Protein AF-A0A1Q4F484-F1 (afdb_monomer_lite)

Secondary structure (DSSP, 8-state):
----------GGGSPPPPTT--HHHHHHHHHTTSS-HHHHHHHTT--HHHHHHHHHHHHTTTT-HHHHHHHHTT--TTSHHHHHHHHHHHHHHHT-HHHHHHHHHHHHHTT-SHHHHHHHHHHHHH-SS-HHHHHHHHHHHHHHTTHHHHHHHHHTS----GGGS-HHHHHHHHHHHHHHHH-SS-----------------SS-------

Sequence (211 aa):
METVDDNLLSAEDFKPLPENLTKERLTEMLRNGETTIQHVGEALKLQPEEIRFTELYFEEFAGDGLSTVADVYGLNLSIKRQRERAKAIANRLLGNPDILLLINAQLSAKSLNDEHVDSVLAGLINQKQDLKVAVTGVKLYNEITNRQKRIEDEAKKNVYDFSRLTDEQLIALIELLEIARIDNGDHPFVATEIIKNEINLSEDGEAEIIN

Radius of gyration: 32.3 Å; chains: 1; bounding box: 82×74×53 Å

Foldseek 3Di:
DDDDPPPPDDLVNADQDDLDDDLVVLLVCLLVVVHDLVNSCVSVVHDPLLSQLLVCCCPPPNNPQLVSLCVSVVFDCVDPVSSVVSVVVSVVSCPDPSSVSSNVSVCSSVLVDPVSVVVVLVVQLPDPPDPVSNVVSVVVVCVVVVVVVVVVVVVVPDPDPCVPDDPVRVVVVVVVVVVVVVDPPDDDDPPPPPDDPDPPPDVDDDDDDDD

Structure (mmCIF, N/CA/C/O backbone):
data_AF-A0A1Q4F484-F1
#
_entry.id   AF-A0A1Q4F484-F1
#
loop_
_atom_site.group_PDB
_atom_site.id
_atom_site.type_symbol
_atom_site.label_atom_id
_atom_site.label_alt_id
_atom_site.label_comp_id
_atom_site.label_asym_id
_atom_site.label_entity_id
_atom_site.label_seq_id
_atom_site.pdbx_PDB_ins_code
_atom_site.Cartn_x
_atom_site.Cartn_y
_atom_site.Cartn_z
_atom_site.occupancy
_atom_site.B_iso_or_equiv
_atom_site.auth_seq_id
_atom_site.auth_comp_id
_atom_site.auth_asym_id
_atom_site.auth_atom_id
_atom_site.pdbx_PDB_model_num
ATOM 1 N N . MET A 1 1 ? -26.422 -15.827 -21.465 1.00 36.75 1 MET A N 1
ATOM 2 C CA . MET A 1 1 ? -26.561 -15.353 -20.076 1.00 36.75 1 MET A CA 1
ATOM 3 C C . MET A 1 1 ? -26.076 -16.510 -19.224 1.00 36.75 1 MET A C 1
ATOM 5 O O . MET A 1 1 ? -26.873 -17.325 -18.791 1.00 36.75 1 MET A O 1
ATOM 9 N N . GLU A 1 2 ? -24.756 -16.688 -19.194 1.00 34.31 2 GLU A N 1
ATOM 10 C CA . GLU A 1 2 ? -24.111 -17.742 -18.410 1.00 34.31 2 GLU A CA 1
ATOM 11 C C . GLU A 1 2 ? -23.995 -17.230 -16.981 1.00 34.31 2 GLU A C 1
ATOM 13 O O . GLU A 1 2 ? -23.444 -16.157 -16.737 1.00 34.31 2 GLU 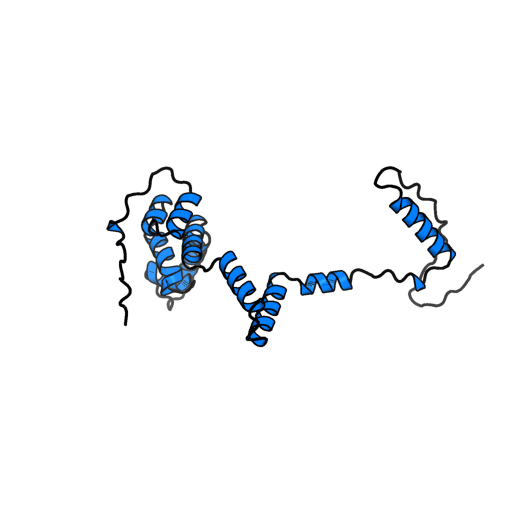A O 1
ATOM 18 N N . THR A 1 3 ? -24.615 -17.957 -16.062 1.00 37.91 3 THR A N 1
ATOM 19 C CA . THR A 1 3 ? -24.458 -17.778 -14.626 1.00 37.91 3 THR A CA 1
ATOM 20 C C . THR A 1 3 ? -23.040 -18.200 -14.271 1.00 37.91 3 THR A C 1
ATOM 22 O O . THR A 1 3 ? -22.691 -19.368 -14.422 1.00 37.91 3 THR A O 1
ATOM 25 N N . VAL A 1 4 ? -22.218 -17.238 -13.858 1.00 40.81 4 VAL A N 1
ATOM 26 C CA . VAL A 1 4 ? -20.956 -17.523 -13.177 1.00 40.81 4 VAL A CA 1
ATOM 27 C C . VAL A 1 4 ? -21.334 -18.227 -11.877 1.00 40.81 4 VAL A C 1
ATOM 29 O O . VAL A 1 4 ? -22.103 -17.679 -11.089 1.00 40.81 4 VAL A O 1
ATOM 32 N N . ASP A 1 5 ? -20.878 -19.467 -11.718 1.00 39.88 5 ASP A N 1
ATOM 33 C CA . ASP A 1 5 ? -21.000 -20.223 -10.476 1.00 39.88 5 ASP A CA 1
ATOM 34 C C . ASP A 1 5 ? -20.278 -19.451 -9.363 1.00 39.88 5 ASP A C 1
ATOM 36 O O . ASP A 1 5 ? -19.050 -19.485 -9.260 1.00 39.88 5 ASP A O 1
ATOM 40 N N . ASP A 1 6 ? -21.052 -18.756 -8.529 1.00 44.09 6 ASP A N 1
ATOM 41 C CA . ASP A 1 6 ? -20.622 -18.211 -7.242 1.00 44.09 6 ASP A CA 1
ATOM 42 C C . ASP A 1 6 ? -20.384 -19.375 -6.272 1.00 44.09 6 ASP A C 1
ATOM 44 O O . ASP A 1 6 ? -21.158 -19.645 -5.354 1.00 44.09 6 ASP A O 1
ATOM 48 N N . ASN A 1 7 ? -19.292 -20.101 -6.491 1.00 41.72 7 ASN A N 1
ATOM 49 C CA . ASN A 1 7 ? -18.772 -21.061 -5.531 1.00 41.72 7 ASN A CA 1
ATOM 50 C C . ASN A 1 7 ? -17.887 -20.298 -4.530 1.00 41.72 7 ASN A C 1
ATOM 52 O O . ASN A 1 7 ? -16.662 -20.427 -4.520 1.00 41.72 7 ASN A O 1
ATOM 56 N N . LEU A 1 8 ? -18.515 -19.425 -3.734 1.00 45.19 8 LEU A N 1
ATOM 57 C CA . LEU A 1 8 ? -17.883 -18.790 -2.580 1.00 45.19 8 LEU A CA 1
ATOM 58 C C . LEU A 1 8 ? -17.641 -19.872 -1.521 1.00 45.19 8 LEU A C 1
ATOM 60 O O . LEU A 1 8 ? -18.544 -20.229 -0.767 1.00 45.19 8 LEU A O 1
ATOM 64 N N . LEU A 1 9 ? -16.418 -20.407 -1.494 1.00 48.06 9 LEU A N 1
ATOM 65 C CA . LEU A 1 9 ? -15.921 -21.238 -0.398 1.00 48.06 9 LEU A CA 1
ATOM 66 C C . LEU A 1 9 ? -16.089 -20.470 0.917 1.00 48.06 9 LEU A C 1
ATOM 68 O O . LEU A 1 9 ? -15.622 -19.336 1.056 1.00 48.06 9 LEU A O 1
ATOM 72 N N . SER A 1 10 ? -16.792 -21.079 1.864 1.00 55.75 10 SER A N 1
ATOM 73 C CA . SER A 1 10 ? -17.037 -20.495 3.176 1.00 55.75 10 SER A CA 1
ATOM 74 C C . SER A 1 10 ? -15.770 -20.585 4.031 1.00 55.75 10 SER A C 1
ATOM 76 O O . SER A 1 10 ? -14.912 -21.442 3.815 1.00 55.75 10 SER A O 1
ATOM 78 N N . ALA A 1 11 ? -15.635 -19.720 5.041 1.00 53.31 11 ALA A N 1
ATOM 79 C CA . ALA A 1 11 ? -14.506 -19.785 5.974 1.00 53.31 11 ALA A CA 1
ATOM 80 C C . ALA A 1 11 ? -14.394 -21.158 6.679 1.00 53.31 11 ALA A C 1
ATOM 82 O O . ALA A 1 11 ? -13.311 -21.524 7.120 1.00 53.31 11 ALA A O 1
ATOM 83 N N . GLU A 1 12 ? -15.480 -21.936 6.734 1.00 53.72 12 GLU A N 1
ATOM 84 C CA . GLU A 1 12 ? -15.533 -23.272 7.340 1.00 53.72 12 GLU A CA 1
ATOM 85 C C . GLU A 1 12 ? -14.870 -24.367 6.480 1.00 53.72 12 GLU A C 1
ATOM 87 O O . GLU A 1 12 ? -14.562 -25.445 6.991 1.00 53.72 12 GLU A O 1
ATOM 92 N N . ASP A 1 13 ? -14.599 -24.098 5.197 1.00 63.22 13 ASP A N 1
ATOM 93 C CA . ASP A 1 13 ? -14.038 -25.080 4.257 1.00 63.22 13 ASP A CA 1
ATOM 94 C C . ASP A 1 13 ? -12.502 -25.188 4.325 1.00 63.22 13 ASP A C 1
ATOM 96 O O . ASP A 1 13 ? -11.901 -26.121 3.776 1.00 63.22 13 ASP A O 1
ATOM 100 N N . PHE A 1 14 ? -11.838 -24.257 5.016 1.00 60.53 14 PHE A N 1
ATOM 101 C CA . PHE A 1 14 ? -10.381 -24.213 5.109 1.00 60.53 14 PHE A CA 1
ATOM 102 C C . PHE A 1 14 ? -9.876 -24.943 6.357 1.00 60.53 14 PHE A C 1
ATOM 104 O O . PHE A 1 14 ? -10.314 -24.715 7.482 1.00 60.53 14 PHE A O 1
ATOM 111 N N . LYS A 1 15 ? -8.912 -25.848 6.161 1.00 66.69 15 LYS A N 1
ATOM 112 C CA . LYS A 1 15 ? -8.237 -26.538 7.268 1.00 66.69 15 LYS A CA 1
ATOM 113 C C . LYS A 1 15 ? -7.377 -25.548 8.067 1.00 66.69 15 LYS A C 1
ATOM 115 O O . LYS A 1 15 ? -6.776 -24.663 7.457 1.00 66.69 15 LYS A O 1
ATOM 120 N N . PRO A 1 16 ? -7.235 -25.743 9.394 1.00 64.44 16 PRO A N 1
ATOM 121 C CA . PRO A 1 16 ? -6.376 -24.898 10.215 1.00 64.44 16 PRO A CA 1
ATOM 122 C C . PRO A 1 16 ? -4.941 -24.897 9.679 1.00 64.44 16 PRO A C 1
ATOM 124 O O . PRO A 1 16 ? -4.397 -25.944 9.307 1.00 64.44 16 PRO A O 1
ATOM 127 N N . LEU A 1 17 ? -4.341 -23.706 9.627 1.00 71.88 17 LEU A N 1
ATOM 128 C CA . LEU A 1 17 ? -2.994 -23.509 9.103 1.00 71.88 17 LEU A CA 1
ATOM 129 C C . LEU A 1 17 ? -1.947 -24.190 10.008 1.00 71.88 17 LEU A C 1
ATOM 131 O O . LEU A 1 17 ? -2.088 -24.175 11.232 1.00 71.88 17 LEU A O 1
ATOM 135 N N . PRO A 1 18 ? -0.874 -24.771 9.441 1.00 70.06 18 PRO A N 1
ATOM 136 C CA . PRO A 1 18 ? 0.206 -25.347 10.240 1.00 70.06 18 PRO A CA 1
ATOM 137 C C . PRO A 1 18 ? 0.920 -24.291 11.104 1.00 70.06 18 PRO A C 1
ATOM 139 O O . PRO A 1 18 ? 1.257 -23.213 10.620 1.00 70.06 18 PRO A O 1
ATOM 142 N N . GLU A 1 19 ? 1.241 -24.628 12.358 1.00 59.16 19 GLU A N 1
ATOM 143 C CA . GLU A 1 19 ? 1.785 -23.695 13.371 1.00 59.16 19 GLU A CA 1
ATOM 144 C C . GLU A 1 19 ? 3.164 -23.074 13.046 1.00 59.16 19 GLU A C 1
ATOM 146 O O . GLU A 1 19 ? 3.579 -22.135 13.718 1.00 59.16 19 GLU A O 1
ATOM 151 N N . ASN A 1 20 ? 3.875 -23.556 12.018 1.00 66.38 20 ASN A N 1
ATOM 152 C CA . ASN A 1 20 ? 5.247 -23.137 11.685 1.00 66.38 20 ASN A CA 1
ATOM 153 C C . ASN A 1 20 ? 5.391 -22.494 10.294 1.00 66.38 20 ASN A C 1
ATOM 155 O O . ASN A 1 20 ? 6.466 -22.565 9.692 1.00 66.38 20 ASN A O 1
ATOM 159 N N . LEU A 1 21 ? 4.335 -21.890 9.742 1.00 73.75 21 LEU A N 1
ATOM 160 C CA . LEU A 1 21 ? 4.483 -21.167 8.478 1.00 73.75 21 LEU A CA 1
ATOM 161 C C . LEU A 1 21 ? 5.254 -19.856 8.654 1.00 73.75 21 LEU A C 1
ATOM 163 O O . LEU A 1 21 ? 5.000 -19.069 9.565 1.00 73.75 21 LEU A O 1
ATOM 167 N N . THR A 1 22 ? 6.163 -19.589 7.716 1.00 84.75 22 THR A N 1
ATOM 168 C CA . THR A 1 22 ? 6.757 -18.261 7.561 1.00 84.75 22 THR A CA 1
ATOM 169 C C . THR A 1 22 ? 5.691 -17.257 7.125 1.00 84.75 22 THR A C 1
ATOM 171 O O . THR A 1 22 ? 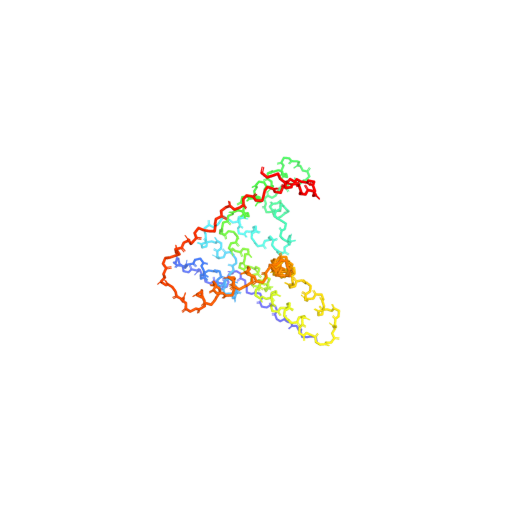4.733 -17.598 6.426 1.00 84.75 22 THR A O 1
ATOM 174 N N . LYS A 1 23 ? 5.878 -15.986 7.500 1.00 82.25 23 LYS A N 1
ATOM 175 C CA . LYS A 1 23 ? 4.990 -14.883 7.096 1.00 82.25 23 LYS A CA 1
ATOM 176 C C . LYS A 1 23 ? 4.835 -14.791 5.573 1.00 82.25 23 LYS A C 1
ATOM 178 O O . LYS A 1 23 ? 3.749 -14.508 5.085 1.00 82.25 23 LYS A O 1
ATOM 183 N N . GLU A 1 24 ? 5.905 -15.086 4.838 1.00 81.62 24 GLU A N 1
ATOM 184 C CA . GLU A 1 24 ? 5.926 -15.132 3.370 1.00 81.62 24 GLU A CA 1
ATOM 185 C C . GLU A 1 24 ? 5.032 -16.238 2.804 1.00 81.62 24 GLU A C 1
ATOM 187 O O . GLU A 1 24 ? 4.334 -16.028 1.817 1.00 81.62 24 GLU A O 1
ATOM 192 N N . ARG A 1 25 ? 5.004 -17.416 3.439 1.00 84.19 25 ARG A N 1
ATOM 193 C CA . ARG A 1 25 ? 4.161 -18.515 2.967 1.00 84.19 25 ARG A CA 1
ATOM 194 C C . ARG A 1 25 ? 2.685 -18.234 3.229 1.00 84.19 25 ARG A C 1
ATOM 196 O O . ARG A 1 25 ? 1.847 -18.550 2.392 1.00 84.19 25 ARG A O 1
ATOM 203 N N . LEU A 1 26 ? 2.369 -17.611 4.364 1.00 83.00 26 LEU A N 1
ATOM 204 C CA . LEU A 1 26 ? 1.004 -17.197 4.695 1.00 83.00 26 LEU A CA 1
ATOM 205 C C . LEU A 1 26 ? 0.451 -16.175 3.696 1.00 83.00 26 LEU A C 1
ATOM 207 O O . LEU A 1 26 ? -0.695 -16.291 3.264 1.00 83.00 26 LEU A O 1
ATOM 211 N N . THR A 1 27 ? 1.262 -15.193 3.299 1.00 80.38 27 THR A N 1
ATOM 212 C CA . THR A 1 27 ? 0.844 -14.209 2.295 1.00 80.38 27 THR A CA 1
ATOM 213 C C . THR A 1 27 ? 0.731 -14.795 0.903 1.00 80.38 27 THR A C 1
ATOM 215 O O . THR A 1 27 ? -0.170 -14.401 0.171 1.00 80.38 27 THR A O 1
ATOM 218 N N . GLU A 1 28 ? 1.598 -15.733 0.531 1.00 84.38 28 GLU A N 1
ATOM 219 C CA . GLU A 1 28 ? 1.496 -16.450 -0.740 1.00 84.38 28 GLU A CA 1
ATOM 220 C C . GLU A 1 28 ? 0.196 -17.259 -0.822 1.00 84.38 28 GLU A C 1
ATOM 222 O O . GLU A 1 28 ? -0.544 -17.136 -1.795 1.00 84.38 28 GLU A O 1
ATOM 227 N N . MET A 1 29 ? -0.144 -17.999 0.238 1.00 83.62 29 MET A N 1
ATOM 228 C CA . MET A 1 29 ? -1.414 -18.727 0.312 1.00 83.62 29 MET A CA 1
ATOM 229 C C . MET A 1 29 ? -2.615 -17.785 0.185 1.00 83.62 29 MET A C 1
ATOM 231 O O . MET A 1 29 ? -3.570 -18.101 -0.521 1.00 83.62 29 MET A O 1
ATOM 235 N N . LEU A 1 30 ? -2.567 -16.613 0.830 1.00 84.50 30 LEU A N 1
ATOM 236 C CA . LEU A 1 30 ? -3.642 -15.623 0.733 1.00 84.50 30 LEU A CA 1
ATOM 237 C C . LEU A 1 30 ? -3.753 -15.033 -0.680 1.00 84.50 30 LEU A C 1
ATOM 239 O O . LEU A 1 30 ? -4.855 -14.867 -1.193 1.00 84.50 30 LEU A O 1
ATOM 243 N N . ARG A 1 31 ? -2.618 -14.757 -1.333 1.00 83.56 31 ARG A N 1
ATOM 244 C CA . ARG A 1 31 ? -2.568 -14.267 -2.721 1.00 83.56 31 ARG A CA 1
ATOM 245 C C . ARG A 1 31 ? -3.141 -15.273 -3.713 1.00 83.56 31 ARG A C 1
ATOM 247 O O . ARG A 1 31 ? -3.835 -14.872 -4.640 1.00 83.56 31 ARG A O 1
ATOM 254 N N . ASN A 1 32 ? -2.868 -16.557 -3.500 1.00 83.44 32 ASN A N 1
ATOM 255 C CA . ASN A 1 32 ? -3.337 -17.643 -4.356 1.00 83.44 32 ASN A CA 1
ATOM 256 C C . ASN A 1 32 ? -4.799 -18.044 -4.082 1.00 83.44 32 ASN A C 1
ATOM 258 O O . ASN A 1 32 ? -5.324 -18.914 -4.773 1.00 83.44 32 ASN A O 1
ATOM 262 N N . GLY A 1 33 ? -5.452 -17.454 -3.071 1.00 80.69 33 GLY A N 1
ATOM 263 C CA . GLY A 1 33 ? -6.801 -17.841 -2.648 1.00 80.69 33 GLY A CA 1
ATOM 264 C C . GLY A 1 33 ? -6.867 -19.206 -1.948 1.00 80.69 33 GLY A C 1
ATOM 265 O O . GLY A 1 33 ? -7.937 -19.796 -1.845 1.00 80.69 33 GLY A O 1
ATOM 266 N N . GLU A 1 34 ? -5.734 -19.723 -1.464 1.00 82.81 34 GLU A N 1
ATOM 267 C CA . GLU A 1 34 ? -5.634 -21.006 -0.751 1.00 82.81 34 GLU A CA 1
ATOM 268 C C . GLU A 1 34 ? -6.069 -20.905 0.722 1.00 82.81 34 GLU A C 1
ATOM 270 O O . GLU A 1 34 ? -6.184 -21.921 1.406 1.00 82.81 34 GLU A O 1
ATOM 275 N N . THR A 1 35 ? -6.265 -19.689 1.236 1.00 84.75 35 THR A N 1
ATOM 276 C CA . THR A 1 35 ? -6.672 -19.414 2.620 1.00 84.75 35 THR A CA 1
ATOM 277 C C . THR A 1 35 ? -7.440 -18.094 2.717 1.00 84.75 35 THR A C 1
ATOM 279 O O . THR A 1 35 ? -7.441 -17.292 1.782 1.00 84.75 35 THR A O 1
ATOM 282 N N . THR A 1 36 ? -8.070 -17.848 3.865 1.00 87.19 36 THR A N 1
ATOM 283 C CA . THR A 1 36 ? -8.804 -16.6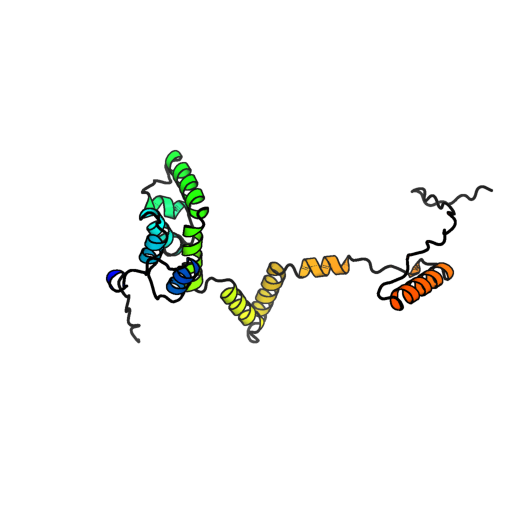11 4.161 1.00 87.19 36 THR A CA 1
ATOM 284 C C . THR A 1 36 ? -7.967 -15.644 5.000 1.00 87.19 36 THR A C 1
ATOM 286 O O . THR A 1 36 ? -7.024 -16.037 5.693 1.00 87.19 36 THR A O 1
ATOM 289 N N . ILE A 1 37 ? -8.338 -14.359 4.972 1.00 86.62 37 ILE A N 1
ATOM 290 C CA . ILE A 1 37 ? -7.721 -13.312 5.807 1.00 86.62 37 ILE A CA 1
ATOM 291 C C . ILE A 1 37 ? -7.829 -13.676 7.283 1.00 86.62 37 ILE A C 1
ATOM 293 O O . ILE A 1 37 ? -6.864 -13.507 8.023 1.00 86.62 37 ILE A O 1
ATOM 297 N N . GLN A 1 38 ? -8.968 -14.239 7.685 1.00 88.00 38 GLN A N 1
ATOM 298 C CA . GLN A 1 38 ? -9.212 -14.675 9.050 1.00 88.00 38 GLN A CA 1
ATOM 299 C C . GLN A 1 38 ? -8.171 -15.692 9.532 1.00 88.00 38 GLN A C 1
ATOM 301 O O . GLN A 1 38 ? -7.505 -15.450 10.537 1.00 88.00 38 GLN A O 1
ATOM 306 N N . HIS A 1 39 ? -7.932 -16.765 8.773 1.00 86.06 39 HIS A N 1
ATOM 307 C CA . HIS A 1 39 ? -6.936 -17.773 9.142 1.00 86.06 39 HIS A CA 1
ATOM 308 C C . HIS A 1 39 ? -5.513 -17.205 9.197 1.00 86.06 39 HIS A C 1
ATOM 310 O O . HIS A 1 39 ? -4.743 -17.527 10.103 1.00 86.06 39 HIS A O 1
ATOM 316 N N . VAL A 1 40 ? -5.145 -16.337 8.249 1.00 87.06 40 VAL A N 1
ATOM 317 C CA . VAL A 1 40 ? -3.813 -15.712 8.252 1.00 87.06 40 VAL A CA 1
ATOM 318 C C . VAL A 1 40 ? -3.661 -14.728 9.411 1.00 87.06 40 VAL A C 1
ATOM 320 O O . VAL A 1 40 ? -2.616 -14.703 10.058 1.00 87.06 40 VAL A O 1
ATOM 323 N N . GLY A 1 41 ? -4.698 -13.949 9.712 1.00 87.81 41 GLY A N 1
ATOM 324 C CA . GLY A 1 41 ? -4.723 -13.031 10.845 1.00 87.81 41 GLY A CA 1
ATOM 325 C C . GLY A 1 41 ? -4.586 -13.752 12.185 1.00 87.81 41 GLY A C 1
ATOM 326 O O . GLY A 1 41 ? -3.804 -13.322 13.034 1.00 87.81 41 GLY A O 1
ATOM 327 N N . GLU A 1 42 ? -5.259 -14.893 12.343 1.00 89.31 42 GLU A N 1
ATOM 328 C CA . GLU A 1 42 ? -5.119 -15.768 13.512 1.00 89.31 42 GLU A CA 1
ATOM 329 C C . GLU A 1 42 ? -3.696 -16.331 13.636 1.00 89.31 42 GLU A C 1
ATOM 331 O O . GLU A 1 42 ? -3.100 -16.273 14.715 1.00 89.31 42 GLU A O 1
ATOM 336 N N . ALA A 1 43 ? -3.098 -16.791 12.530 1.00 87.88 43 ALA A N 1
ATOM 337 C CA . ALA A 1 43 ? -1.711 -17.265 12.507 1.00 87.88 43 ALA A CA 1
ATOM 338 C C . ALA A 1 43 ? -0.700 -16.156 12.871 1.00 87.88 43 ALA A C 1
ATOM 340 O O . ALA A 1 43 ? 0.310 -16.416 13.530 1.00 87.88 43 ALA A O 1
ATOM 341 N N . LEU A 1 44 ? -0.994 -14.906 12.499 1.00 87.69 44 LEU A N 1
ATOM 342 C CA . LEU A 1 44 ? -0.221 -13.716 12.873 1.00 87.69 44 LEU A CA 1
ATOM 343 C C . LEU A 1 44 ? -0.536 -13.199 14.289 1.00 87.69 44 LEU A C 1
ATOM 345 O O . LEU A 1 44 ? 0.087 -12.235 14.733 1.00 87.69 44 LEU A O 1
ATOM 349 N N . LYS A 1 45 ? -1.446 -13.853 15.026 1.00 90.44 45 LYS A N 1
ATOM 350 C CA . LYS A 1 45 ? -1.885 -13.478 16.383 1.00 90.44 45 LYS A CA 1
ATOM 351 C C . LYS A 1 45 ? -2.497 -12.073 16.462 1.00 90.44 45 LYS A C 1
ATOM 353 O O . LYS A 1 45 ? -2.378 -11.401 17.491 1.00 90.44 45 LYS A O 1
ATOM 358 N N . LEU A 1 46 ? -3.147 -11.632 15.386 1.00 91.62 46 LEU A N 1
ATOM 359 C CA . LEU A 1 46 ? -3.898 -10.380 15.361 1.00 91.62 46 LEU A CA 1
ATOM 360 C C . LEU A 1 46 ? -5.188 -10.504 16.172 1.00 91.62 46 LEU A C 1
ATOM 362 O O . LEU A 1 46 ? -5.754 -11.589 16.316 1.00 91.62 46 LEU A O 1
ATOM 366 N N . GLN A 1 47 ? -5.656 -9.384 16.719 1.00 93.88 47 GLN A N 1
ATOM 367 C CA . GLN A 1 47 ? -6.950 -9.360 17.400 1.00 93.88 47 GLN A CA 1
ATOM 368 C C . GLN A 1 47 ? -8.106 -9.430 16.388 1.00 93.88 47 GLN A C 1
ATOM 370 O O . GLN A 1 47 ? -7.951 -8.946 15.263 1.00 93.88 47 GLN A O 1
ATOM 375 N N . PRO A 1 48 ? -9.286 -9.954 16.770 1.00 93.38 48 PRO A N 1
ATOM 376 C CA . PRO A 1 48 ? -10.437 -10.051 15.869 1.00 93.38 48 PRO A CA 1
ATOM 377 C C . PRO A 1 48 ? -10.817 -8.718 15.209 1.00 93.38 48 PRO A C 1
ATOM 379 O O . PRO A 1 48 ? -11.162 -8.678 14.032 1.00 93.38 48 PRO A O 1
ATOM 382 N N . GLU A 1 49 ? -10.703 -7.604 15.935 1.00 93.56 49 GLU A N 1
ATOM 383 C CA . GLU A 1 49 ? -10.967 -6.270 15.392 1.00 93.56 49 GLU A CA 1
ATOM 384 C C . GLU A 1 49 ? -9.914 -5.833 14.364 1.00 93.56 49 GLU A C 1
ATOM 386 O O . GLU A 1 49 ? -10.232 -5.098 13.434 1.00 93.56 49 GLU A O 1
ATOM 391 N N . GLU A 1 50 ? -8.665 -6.278 14.505 1.00 94.00 50 GLU A N 1
ATOM 392 C CA . GLU A 1 50 ? -7.583 -5.979 13.558 1.00 94.00 50 GLU A CA 1
ATOM 393 C C . GLU A 1 50 ? -7.762 -6.776 12.260 1.00 94.00 50 GLU A C 1
ATOM 395 O O . GLU A 1 50 ? -7.586 -6.223 11.176 1.00 94.00 50 GLU A O 1
ATOM 400 N N . ILE A 1 51 ? -8.195 -8.035 12.370 1.00 93.25 51 ILE A N 1
ATOM 401 C CA . ILE A 1 51 ? -8.568 -8.878 11.225 1.00 93.25 51 ILE A CA 1
ATOM 402 C C . ILE A 1 51 ? -9.751 -8.247 10.483 1.00 93.25 51 ILE A C 1
ATOM 404 O O . ILE A 1 51 ? -9.659 -7.970 9.286 1.00 93.25 51 ILE A O 1
ATOM 408 N N . ARG A 1 52 ? -10.823 -7.900 11.204 1.00 93.38 52 ARG A N 1
ATOM 409 C CA . ARG A 1 52 ? -11.997 -7.246 10.613 1.00 93.38 52 ARG A CA 1
ATOM 410 C C . ARG A 1 52 ? -11.653 -5.897 9.978 1.00 93.38 52 ARG A C 1
ATOM 412 O O . ARG A 1 52 ? -12.196 -5.546 8.936 1.00 93.38 52 ARG A O 1
ATOM 419 N N . PHE A 1 53 ? -10.729 -5.143 10.576 1.00 94.75 53 PHE A N 1
ATOM 420 C CA . PHE A 1 53 ? -10.199 -3.930 9.958 1.00 94.75 53 PHE A CA 1
ATOM 421 C C . PHE A 1 53 ? -9.553 -4.236 8.604 1.00 94.75 53 PHE A C 1
ATOM 423 O O . PHE A 1 53 ? -9.887 -3.561 7.637 1.00 94.75 53 PHE A O 1
ATOM 430 N N . THR A 1 54 ? -8.684 -5.249 8.500 1.00 91.94 54 THR A N 1
ATOM 431 C CA . THR A 1 54 ? -8.053 -5.608 7.213 1.00 91.94 54 THR A CA 1
ATOM 432 C C . THR A 1 54 ? -9.057 -6.044 6.148 1.00 91.94 54 THR A C 1
ATOM 434 O O . THR A 1 54 ? -8.935 -5.636 4.996 1.00 91.94 54 THR A O 1
ATOM 437 N N . GLU A 1 55 ? -10.090 -6.797 6.528 1.00 90.38 55 GLU A N 1
ATOM 438 C CA . GLU A 1 55 ? -11.157 -7.216 5.613 1.00 90.38 55 GLU A CA 1
ATOM 439 C C . GLU A 1 55 ? -11.891 -6.007 5.022 1.00 90.38 55 GLU A C 1
ATOM 441 O O . GLU A 1 55 ? -11.973 -5.864 3.805 1.00 90.38 55 GLU A O 1
ATOM 446 N N . LEU A 1 56 ? -12.342 -5.078 5.867 1.00 91.12 56 LEU A N 1
ATOM 447 C CA . LEU A 1 56 ? -13.161 -3.943 5.428 1.00 91.12 56 LEU A CA 1
ATOM 448 C C . LEU A 1 56 ? -12.353 -2.815 4.776 1.00 91.12 56 LEU A C 1
ATOM 450 O O . LEU A 1 56 ? -12.887 -2.080 3.940 1.00 91.12 56 LEU A O 1
ATOM 454 N N . TYR A 1 57 ? -11.075 -2.673 5.143 1.00 90.31 57 TYR A N 1
ATOM 455 C CA . TYR A 1 57 ? -10.234 -1.531 4.775 1.00 90.31 57 TYR A CA 1
ATOM 456 C C . TYR A 1 57 ? -10.239 -1.248 3.274 1.00 90.31 57 TYR A C 1
ATOM 458 O O . TYR A 1 57 ? -10.383 -0.098 2.856 1.00 90.31 57 TYR A O 1
ATOM 466 N N . PHE A 1 58 ? -10.108 -2.294 2.456 1.00 83.12 58 PHE A N 1
ATOM 467 C CA . PHE A 1 58 ? -10.116 -2.145 1.007 1.00 83.12 58 PHE A CA 1
ATOM 468 C C . PHE A 1 58 ? -11.499 -2.370 0.386 1.00 83.12 58 PHE A C 1
ATOM 470 O O . PHE A 1 58 ? -11.854 -1.665 -0.555 1.00 83.12 58 PHE A O 1
ATOM 477 N N . GLU A 1 59 ? -12.278 -3.333 0.887 1.00 81.12 59 GLU A N 1
ATOM 478 C CA . GLU A 1 59 ? -13.524 -3.761 0.233 1.00 81.12 59 GLU A CA 1
ATOM 479 C C . GLU A 1 59 ? -14.651 -2.740 0.339 1.00 81.12 59 GLU A C 1
ATOM 481 O O . GLU A 1 59 ? -15.325 -2.474 -0.655 1.00 81.12 59 GLU A O 1
ATOM 486 N N . GLU A 1 60 ? -14.826 -2.140 1.514 1.00 80.75 60 GLU A N 1
ATOM 487 C CA . GLU A 1 60 ? -15.941 -1.224 1.775 1.00 80.75 60 GLU A CA 1
ATOM 488 C C . GLU A 1 60 ? -15.500 0.240 1.817 1.00 80.75 60 GLU A C 1
ATOM 490 O O . GLU A 1 60 ? -16.265 1.136 1.457 1.00 80.75 60 GLU A O 1
ATOM 495 N N . PHE A 1 61 ? -14.251 0.494 2.218 1.00 83.88 61 PHE A N 1
ATOM 496 C CA . PHE A 1 61 ? -13.769 1.847 2.509 1.00 83.88 61 PHE A CA 1
ATOM 497 C C . PHE A 1 61 ? -12.668 2.349 1.569 1.00 83.88 61 PHE A C 1
ATOM 499 O O . PHE A 1 61 ? -12.183 3.464 1.761 1.00 83.88 61 PHE A O 1
ATOM 506 N N . ALA A 1 62 ? -12.280 1.574 0.548 1.00 83.50 62 ALA A N 1
ATOM 507 C CA . ALA A 1 62 ? -11.308 1.970 -0.481 1.00 83.50 62 ALA A CA 1
ATOM 508 C C . ALA A 1 62 ? -9.995 2.567 0.078 1.00 83.50 62 ALA A C 1
ATOM 510 O O . ALA A 1 62 ? -9.411 3.485 -0.499 1.00 83.50 62 ALA A O 1
ATOM 511 N N . GLY A 1 63 ? -9.533 2.061 1.223 1.00 84.38 63 GLY A N 1
ATOM 512 C CA . GLY A 1 63 ? -8.318 2.517 1.895 1.00 84.38 63 GLY A CA 1
ATOM 513 C C . GLY A 1 63 ? -8.506 3.659 2.903 1.00 84.38 63 GLY A C 1
ATOM 514 O O . GLY A 1 63 ? -7.516 4.154 3.453 1.00 84.38 63 GLY A O 1
ATOM 515 N N . ASP A 1 64 ? -9.738 4.084 3.203 1.00 90.94 64 ASP A N 1
ATOM 516 C CA . ASP A 1 64 ? -9.996 5.059 4.268 1.00 90.94 64 ASP A CA 1
ATOM 517 C C . ASP A 1 64 ? -9.916 4.409 5.657 1.00 90.94 64 ASP A C 1
ATOM 519 O O . ASP A 1 64 ? -10.887 3.879 6.208 1.00 90.94 64 ASP A O 1
ATOM 523 N N . GLY A 1 65 ? -8.736 4.510 6.269 1.00 90.81 65 GLY A N 1
ATOM 524 C CA . GLY A 1 65 ? -8.482 3.958 7.597 1.00 90.81 65 GLY A CA 1
ATOM 525 C C . GLY A 1 65 ? -9.318 4.606 8.701 1.00 90.81 65 GLY A C 1
ATOM 526 O O . GLY A 1 65 ? -9.625 3.944 9.691 1.00 90.81 65 GLY A O 1
ATOM 527 N N . LEU A 1 66 ? -9.719 5.873 8.552 1.00 93.69 66 LEU A N 1
ATOM 528 C CA . LEU A 1 66 ? -10.509 6.565 9.571 1.00 93.69 66 LEU A CA 1
ATOM 529 C C . LEU A 1 66 ? -11.944 6.036 9.601 1.00 93.69 66 LEU A C 1
ATOM 531 O O . LEU A 1 66 ? -12.457 5.743 10.683 1.00 93.69 66 LEU A O 1
ATOM 535 N N . SER A 1 67 ? -12.569 5.918 8.429 1.00 93.50 67 SER A N 1
ATOM 536 C CA . SER A 1 67 ? -13.931 5.390 8.296 1.00 93.50 67 SER A CA 1
ATOM 537 C C . SER A 1 67 ? -13.991 3.901 8.627 1.00 93.50 67 SER A C 1
ATOM 539 O O . SER A 1 67 ? -14.876 3.491 9.374 1.00 93.50 67 SER A O 1
ATOM 541 N N . THR A 1 68 ? -12.985 3.125 8.212 1.00 94.88 68 THR A N 1
ATOM 542 C CA . THR A 1 68 ? -12.885 1.699 8.564 1.00 94.88 68 THR A CA 1
ATOM 543 C C . THR A 1 68 ? -12.804 1.503 10.081 1.00 94.88 68 THR A C 1
ATOM 545 O O . THR A 1 68 ? -13.539 0.708 10.659 1.00 94.88 68 THR A O 1
ATOM 548 N N . VAL A 1 69 ? -11.948 2.268 10.773 1.00 96.19 69 VAL A N 1
ATOM 549 C CA . VAL A 1 69 ? -11.862 2.211 12.243 1.00 96.19 69 VAL A CA 1
ATOM 550 C C . VAL A 1 69 ? -13.166 2.657 12.898 1.00 96.19 69 VAL A C 1
ATOM 552 O O . VAL A 1 69 ? -13.551 2.112 13.932 1.00 96.19 69 VAL A O 1
ATOM 555 N N . ALA A 1 70 ? -13.832 3.665 12.338 1.00 95.25 70 ALA A N 1
ATOM 556 C CA . ALA A 1 70 ? -15.100 4.129 12.873 1.00 95.25 70 ALA A CA 1
ATOM 557 C C . ALA A 1 70 ? -16.169 3.035 12.839 1.00 95.25 70 ALA A C 1
ATOM 559 O O . ALA A 1 70 ? -16.873 2.868 13.833 1.00 95.25 70 ALA A O 1
ATOM 560 N N . ASP A 1 71 ? -16.233 2.271 11.751 1.00 94.94 71 ASP A N 1
ATOM 561 C CA . ASP A 1 71 ? -17.154 1.147 11.619 1.00 94.94 71 ASP A CA 1
ATOM 562 C C . ASP A 1 71 ? -16.792 -0.006 12.569 1.00 94.94 71 ASP A C 1
ATOM 564 O O . ASP A 1 71 ? -17.581 -0.372 13.444 1.00 94.94 71 ASP A O 1
ATOM 568 N N . VAL A 1 72 ? -15.548 -0.494 12.501 1.00 95.38 72 VAL A N 1
ATOM 569 C CA . VAL A 1 72 ? -15.080 -1.652 13.285 1.00 95.38 72 VAL A CA 1
ATOM 570 C C . VAL A 1 72 ? -15.204 -1.424 14.792 1.00 95.38 72 VAL A C 1
ATOM 572 O O . VAL A 1 72 ? -15.622 -2.320 15.525 1.00 95.38 72 VAL A O 1
ATOM 575 N N . TYR A 1 73 ? -14.854 -0.226 15.267 1.00 93.75 73 TYR A N 1
ATOM 576 C CA . TYR A 1 73 ? -14.836 0.105 16.695 1.00 93.75 73 TYR A CA 1
ATOM 577 C C . TYR A 1 73 ? -16.080 0.882 17.160 1.00 93.75 73 TYR A C 1
ATOM 579 O O . TYR A 1 73 ? -16.115 1.339 18.307 1.00 93.75 73 TYR A O 1
ATOM 587 N N . GLY A 1 74 ? -17.086 1.065 16.296 1.00 94.12 74 GLY A N 1
ATOM 588 C CA . GLY A 1 74 ? -18.342 1.745 16.630 1.00 94.12 74 GLY A CA 1
ATOM 589 C C . GLY A 1 74 ? -18.167 3.205 17.068 1.00 94.12 74 GLY A C 1
ATOM 590 O O . GLY A 1 74 ? -18.796 3.655 18.029 1.00 94.12 74 GLY A O 1
ATOM 591 N N . LEU A 1 75 ? -17.275 3.952 16.411 1.00 94.56 75 LEU A N 1
ATOM 592 C CA . LEU A 1 75 ? -16.986 5.351 16.730 1.00 94.56 75 LEU A CA 1
ATOM 593 C C . LEU A 1 75 ? -17.797 6.302 15.844 1.00 94.56 75 LEU A C 1
ATOM 595 O O . LEU A 1 75 ? -17.824 6.197 14.625 1.00 94.56 75 LEU A O 1
ATOM 599 N N . ASN A 1 76 ? -18.393 7.321 16.454 1.00 94.62 76 ASN A N 1
ATOM 600 C CA . ASN A 1 76 ? -19.097 8.381 15.748 1.00 94.62 76 ASN A CA 1
ATOM 601 C C . ASN A 1 76 ? -18.130 9.510 15.357 1.00 94.62 76 ASN A C 1
ATOM 603 O O . ASN A 1 76 ? -17.706 10.321 16.190 1.00 94.62 76 ASN A O 1
ATOM 607 N N . LEU A 1 77 ? -17.831 9.608 14.060 1.00 94.12 77 LEU A N 1
ATOM 608 C CA . LEU A 1 77 ? -16.921 10.613 13.509 1.00 94.12 77 LEU A CA 1
ATOM 609 C C . LEU A 1 77 ? -17.429 12.058 13.617 1.00 94.12 77 LEU A C 1
ATOM 611 O O . LEU A 1 77 ? -16.621 12.980 13.481 1.00 94.12 77 LEU A O 1
ATOM 615 N N . SER A 1 78 ? -18.711 12.306 13.898 1.00 95.75 78 SER A N 1
ATOM 616 C CA . SER A 1 78 ? -19.220 13.660 14.171 1.00 95.75 78 SER A CA 1
ATOM 617 C C . SER A 1 78 ? -18.783 14.183 15.542 1.00 95.75 78 SER A C 1
ATOM 619 O O . SER A 1 78 ? -18.745 15.394 15.762 1.00 95.75 78 SER A O 1
ATOM 621 N N . ILE A 1 79 ? -18.389 13.299 16.465 1.00 96.00 79 ILE A N 1
ATOM 622 C CA . ILE A 1 79 ? -17.906 13.680 17.793 1.00 96.00 79 ILE A CA 1
ATOM 623 C C . ILE A 1 79 ? -16.388 13.865 17.741 1.00 96.00 79 ILE A C 1
ATOM 625 O O . ILE A 1 79 ? -15.639 12.899 17.605 1.00 96.00 79 ILE A O 1
ATOM 629 N N . LYS A 1 80 ? -15.909 15.104 17.935 1.00 94.44 80 LYS A N 1
ATOM 630 C CA . LYS A 1 80 ? -14.477 15.460 17.834 1.00 94.44 80 LYS A CA 1
ATOM 631 C C . LYS A 1 80 ? -13.555 14.502 18.599 1.00 94.44 80 LYS A C 1
ATOM 633 O O . LYS A 1 80 ? -12.585 14.010 18.037 1.00 94.44 80 LYS A O 1
ATOM 638 N N . ARG A 1 81 ? -13.868 14.189 19.861 1.00 95.62 81 ARG A N 1
ATOM 639 C CA . ARG A 1 81 ? -13.049 13.283 20.689 1.00 95.62 81 ARG A CA 1
ATOM 640 C C . ARG A 1 81 ? -12.973 11.862 20.115 1.00 95.62 81 ARG A C 1
ATOM 642 O O . ARG A 1 81 ? -11.920 11.238 20.192 1.00 95.62 81 ARG A O 1
ATOM 649 N N . GLN A 1 82 ? -14.071 11.353 19.559 1.00 95.94 82 GLN A N 1
ATOM 650 C CA . GLN A 1 82 ? -14.106 10.015 18.967 1.00 95.94 82 GLN A CA 1
ATOM 651 C C . GLN A 1 82 ? -13.397 9.987 17.613 1.00 95.94 82 GLN A C 1
ATOM 653 O O . GLN A 1 82 ? -12.660 9.046 17.350 1.00 95.94 82 GLN A O 1
ATOM 658 N N . ARG A 1 83 ? -13.512 11.054 16.815 1.00 95.06 83 ARG A N 1
ATOM 659 C CA . ARG A 1 83 ? -12.725 11.229 15.588 1.00 95.06 83 ARG A CA 1
ATOM 660 C C . ARG A 1 83 ? -11.221 11.217 15.863 1.00 95.06 83 ARG A C 1
ATOM 662 O O . ARG A 1 83 ? -10.489 10.514 15.180 1.00 95.06 83 ARG A O 1
ATOM 669 N N . GLU A 1 84 ? -10.753 11.960 16.865 1.00 95.88 84 GLU A N 1
ATOM 670 C CA . GLU A 1 84 ? -9.325 11.962 17.227 1.00 95.88 84 GLU A CA 1
ATOM 671 C C . GLU A 1 84 ? -8.860 10.589 17.732 1.00 95.88 84 GLU A C 1
ATOM 673 O O . GLU A 1 84 ? -7.774 10.131 17.382 1.00 95.88 84 GLU A O 1
ATOM 678 N N . ARG A 1 85 ? -9.712 9.876 18.481 1.00 95.44 85 ARG A N 1
ATOM 679 C CA . ARG A 1 85 ? -9.444 8.484 18.865 1.00 95.44 85 ARG A CA 1
ATOM 680 C C . ARG A 1 85 ? -9.349 7.564 17.644 1.00 95.44 85 ARG A C 1
ATOM 682 O O . ARG A 1 85 ? -8.423 6.763 17.579 1.00 95.44 85 ARG A O 1
ATOM 689 N N . ALA A 1 86 ? -10.267 7.691 16.688 1.00 95.06 86 ALA A N 1
ATOM 690 C CA . ALA A 1 86 ? -10.277 6.891 15.468 1.00 95.06 86 ALA A CA 1
ATOM 691 C C . ALA A 1 86 ? -9.005 7.124 14.638 1.00 95.06 86 ALA A C 1
ATOM 693 O O . ALA A 1 86 ? -8.365 6.163 14.229 1.00 95.06 86 ALA A O 1
ATOM 694 N N . LYS A 1 87 ? -8.558 8.381 14.495 1.00 95.44 87 LYS A N 1
ATOM 695 C CA . LYS A 1 87 ? -7.276 8.710 13.845 1.00 95.44 87 LYS A CA 1
ATOM 696 C C . LYS A 1 87 ? -6.087 8.036 14.525 1.00 95.44 87 LYS A C 1
ATOM 698 O O . LYS A 1 87 ? -5.237 7.466 13.851 1.00 95.44 87 LYS A O 1
ATOM 703 N N . ALA A 1 88 ? -6.020 8.097 15.856 1.00 95.94 88 ALA A N 1
ATOM 704 C CA . ALA A 1 88 ? -4.928 7.482 16.606 1.00 95.94 88 ALA A CA 1
ATOM 705 C C . ALA A 1 88 ? -4.898 5.955 16.424 1.00 95.94 88 ALA A C 1
ATOM 707 O O . ALA A 1 88 ? -3.827 5.378 16.248 1.00 95.94 88 ALA A O 1
ATOM 708 N N . ILE A 1 89 ? -6.068 5.308 16.425 1.00 95.00 89 ILE A N 1
ATOM 709 C CA . ILE A 1 89 ? -6.186 3.869 16.167 1.00 95.00 89 ILE A CA 1
ATOM 710 C C . ILE A 1 89 ? -5.782 3.553 14.724 1.00 95.00 89 ILE A C 1
ATOM 712 O O . ILE A 1 89 ? -4.954 2.671 14.533 1.00 95.00 89 ILE A O 1
ATOM 716 N N . ALA A 1 90 ? -6.291 4.290 13.734 1.00 95.00 90 ALA A N 1
ATOM 717 C CA . ALA A 1 90 ? -5.963 4.080 12.325 1.00 95.00 90 ALA A CA 1
ATOM 718 C C . ALA A 1 90 ? -4.452 4.190 12.079 1.00 95.00 90 ALA A C 1
ATOM 720 O O . ALA A 1 90 ? -3.864 3.290 11.492 1.00 95.00 90 ALA A O 1
ATOM 721 N N . ASN A 1 91 ? -3.802 5.225 12.621 1.00 95.19 91 ASN A N 1
ATOM 722 C CA . ASN A 1 91 ? -2.348 5.383 12.530 1.00 95.19 91 ASN A CA 1
ATOM 723 C C . ASN A 1 91 ? -1.589 4.219 13.182 1.00 95.19 91 ASN A C 1
ATOM 725 O O . ASN A 1 91 ? -0.566 3.786 12.662 1.00 95.19 91 ASN A O 1
ATOM 729 N N . ARG A 1 92 ? -2.078 3.703 14.317 1.00 95.75 92 ARG A N 1
ATOM 730 C CA . ARG A 1 92 ? -1.476 2.541 14.985 1.00 95.75 92 ARG A CA 1
ATOM 731 C C . ARG A 1 92 ? -1.618 1.273 14.140 1.00 95.75 92 ARG A C 1
ATOM 733 O O . ARG A 1 92 ? -0.649 0.535 14.017 1.00 95.75 92 ARG A O 1
ATOM 740 N N . LEU A 1 93 ? -2.804 1.022 13.581 1.00 94.19 93 LEU A N 1
ATOM 741 C CA . LEU A 1 93 ? -3.081 -0.170 12.774 1.00 94.19 93 LEU A CA 1
ATOM 742 C C . LEU A 1 93 ? -2.307 -0.139 11.453 1.00 94.19 93 LEU A C 1
ATOM 744 O O . LEU A 1 93 ? -1.621 -1.099 11.127 1.00 94.19 93 LEU A O 1
ATOM 748 N N . LEU A 1 94 ? -2.326 0.994 10.748 1.00 93.19 94 LEU A N 1
ATOM 749 C CA . LEU A 1 94 ? -1.571 1.191 9.506 1.00 93.19 94 LEU A CA 1
ATOM 750 C C . LEU A 1 94 ? -0.054 1.298 9.729 1.00 93.19 94 LEU A C 1
ATOM 752 O O . LEU A 1 94 ? 0.710 1.233 8.775 1.00 93.19 94 LEU A O 1
ATOM 756 N N . GLY A 1 95 ? 0.395 1.450 10.975 1.00 91.81 95 GLY A N 1
ATOM 757 C CA . GLY A 1 95 ? 1.803 1.336 11.354 1.00 91.81 95 GLY A CA 1
ATOM 758 C C . GLY A 1 95 ? 2.232 -0.082 11.743 1.00 91.81 95 GLY A C 1
ATOM 759 O O . GLY A 1 95 ? 3.425 -0.315 11.932 1.00 91.81 95 GLY A O 1
ATOM 760 N N . ASN A 1 96 ? 1.297 -1.027 11.896 1.00 92.56 96 ASN A N 1
ATOM 761 C CA . ASN A 1 96 ? 1.615 -2.400 12.277 1.00 92.56 96 ASN A CA 1
ATOM 762 C C . ASN A 1 96 ? 2.075 -3.198 11.038 1.00 92.56 96 ASN A C 1
ATOM 764 O O . ASN A 1 96 ? 1.297 -3.336 10.089 1.00 92.56 96 ASN A O 1
ATOM 768 N N . PRO A 1 97 ? 3.300 -3.763 11.034 1.00 91.06 97 PRO A N 1
ATOM 769 C CA . PRO A 1 97 ? 3.820 -4.503 9.885 1.00 91.06 97 PRO A CA 1
ATOM 770 C C . PRO A 1 97 ? 2.971 -5.723 9.513 1.00 91.06 97 PRO A C 1
ATOM 772 O O . PRO A 1 97 ? 2.869 -6.037 8.331 1.00 91.06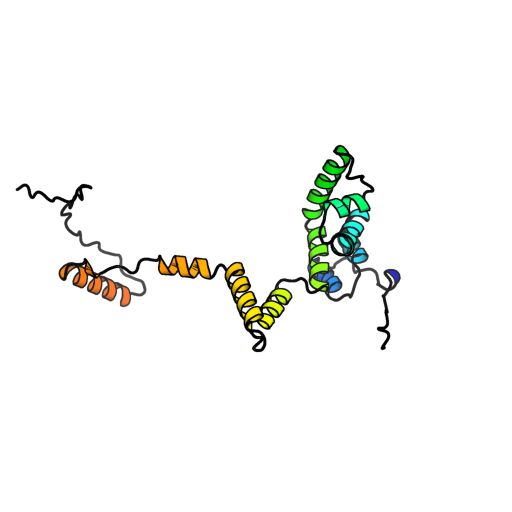 97 PRO A O 1
ATOM 775 N N . ASP A 1 98 ? 2.332 -6.386 10.479 1.00 91.19 98 ASP A N 1
ATOM 776 C CA . ASP A 1 98 ? 1.519 -7.581 10.220 1.00 91.19 98 ASP A CA 1
ATOM 777 C C . ASP A 1 98 ? 0.183 -7.233 9.545 1.00 91.19 98 ASP A C 1
ATOM 779 O O . ASP A 1 98 ? -0.285 -7.957 8.667 1.00 91.19 98 ASP A O 1
ATOM 783 N N . ILE A 1 99 ? -0.387 -6.072 9.878 1.00 92.06 99 ILE A N 1
ATOM 784 C CA . ILE A 1 99 ? -1.587 -5.536 9.218 1.00 92.06 99 ILE A CA 1
ATOM 785 C C . ILE A 1 99 ? -1.252 -5.087 7.795 1.00 92.06 99 ILE A C 1
ATOM 787 O O . ILE A 1 99 ? -1.964 -5.430 6.854 1.00 92.06 99 ILE A O 1
ATOM 791 N N . LEU A 1 100 ? -0.143 -4.362 7.614 1.00 90.88 100 LEU A N 1
ATOM 792 C CA . LEU A 1 100 ? 0.320 -3.952 6.284 1.00 90.88 100 LEU A CA 1
ATOM 793 C C . LEU A 1 100 ? 0.603 -5.155 5.381 1.00 90.88 100 LEU A C 1
ATOM 795 O O . LEU A 1 100 ? 0.317 -5.116 4.186 1.00 90.88 100 LEU A O 1
ATOM 799 N N . LEU A 1 101 ? 1.136 -6.235 5.951 1.00 89.62 101 LEU A N 1
ATOM 800 C CA . LEU A 1 101 ? 1.386 -7.476 5.235 1.00 89.62 101 LEU A CA 1
ATOM 801 C C . LEU A 1 101 ? 0.086 -8.091 4.685 1.00 89.62 101 LEU A C 1
ATOM 803 O O . LEU A 1 101 ? 0.047 -8.469 3.512 1.00 89.62 101 LEU A O 1
ATOM 807 N N . LEU A 1 102 ? -0.975 -8.144 5.497 1.00 89.75 102 LEU A N 1
ATOM 808 C CA . LEU A 1 102 ? -2.301 -8.613 5.077 1.00 89.75 102 LEU A CA 1
ATOM 809 C C . LEU A 1 102 ? -2.918 -7.720 3.996 1.00 89.75 102 LEU A C 1
ATOM 811 O O . LEU A 1 102 ? -3.359 -8.230 2.965 1.00 89.75 102 LEU A O 1
ATOM 815 N N . ILE A 1 103 ? -2.876 -6.398 4.186 1.00 89.31 103 ILE A N 1
ATOM 816 C CA . ILE A 1 103 ? -3.389 -5.426 3.209 1.00 89.31 103 ILE A CA 1
ATOM 817 C C . ILE A 1 103 ? -2.671 -5.595 1.864 1.00 89.31 103 ILE A C 1
ATOM 819 O O . ILE A 1 103 ? -3.311 -5.690 0.818 1.00 89.31 103 ILE A O 1
ATOM 823 N N . ASN A 1 104 ? -1.341 -5.709 1.872 1.00 86.38 104 ASN A N 1
ATOM 824 C CA . ASN A 1 104 ? -0.556 -5.905 0.653 1.00 86.38 104 ASN A CA 1
ATOM 825 C C . ASN A 1 104 ? -0.858 -7.242 -0.033 1.00 86.38 104 ASN A C 1
ATOM 827 O O . ASN A 1 104 ? -0.847 -7.323 -1.264 1.00 86.38 104 ASN A O 1
ATOM 831 N N . ALA A 1 105 ? -1.121 -8.300 0.736 1.00 85.81 105 ALA A N 1
ATOM 832 C CA . ALA A 1 105 ? -1.530 -9.585 0.184 1.00 85.81 105 ALA A CA 1
ATOM 833 C C . ALA A 1 105 ? -2.915 -9.502 -0.482 1.00 85.81 105 ALA A C 1
ATOM 835 O O . ALA A 1 105 ? -3.059 -9.993 -1.600 1.00 85.81 105 ALA A O 1
ATOM 836 N N . GLN A 1 106 ? -3.884 -8.807 0.125 1.00 84.25 106 GLN A N 1
ATOM 837 C CA . GLN A 1 106 ? -5.192 -8.546 -0.492 1.00 84.25 106 GLN A CA 1
ATOM 838 C C . GLN A 1 106 ? -5.081 -7.698 -1.766 1.00 84.25 106 GLN A C 1
ATOM 840 O O . GLN A 1 106 ? -5.701 -8.025 -2.777 1.00 84.25 106 GLN A O 1
ATOM 845 N N . LEU A 1 107 ? -4.276 -6.630 -1.747 1.00 83.44 107 LEU A N 1
ATOM 846 C CA . LEU A 1 107 ? -4.027 -5.800 -2.932 1.00 83.44 107 LEU A CA 1
ATOM 847 C C . LEU A 1 107 ? -3.420 -6.630 -4.066 1.00 83.44 107 LEU A C 1
ATOM 849 O O . LEU A 1 107 ? -3.875 -6.560 -5.206 1.00 83.44 107 LEU A O 1
ATOM 853 N N . SER A 1 108 ? -2.450 -7.483 -3.735 1.00 80.75 108 SER A N 1
ATOM 854 C CA . SER A 1 108 ? -1.823 -8.391 -4.697 1.00 80.75 108 SER A CA 1
ATOM 855 C C . SER A 1 108 ? -2.817 -9.405 -5.269 1.00 80.75 108 SER A C 1
ATOM 857 O O . SER A 1 108 ? -2.805 -9.632 -6.475 1.00 80.75 108 SER A O 1
ATOM 859 N N . ALA A 1 109 ? -3.706 -9.965 -4.441 1.00 79.69 109 ALA A N 1
ATOM 860 C CA . ALA A 1 109 ? -4.764 -10.874 -4.892 1.00 79.69 109 ALA A CA 1
ATOM 861 C C . ALA A 1 109 ? -5.733 -10.187 -5.874 1.00 79.69 109 ALA A C 1
ATOM 863 O O . ALA A 1 109 ? -6.180 -10.794 -6.844 1.00 79.69 109 ALA A O 1
ATOM 864 N N . LYS A 1 110 ? -6.005 -8.889 -5.680 1.00 78.06 110 LYS A N 1
ATOM 865 C CA . LYS A 1 110 ? -6.839 -8.071 -6.579 1.00 78.06 110 LYS A CA 1
ATOM 866 C C . LYS A 1 110 ? -6.082 -7.507 -7.788 1.00 78.06 110 LYS A C 1
ATOM 868 O O . LYS A 1 110 ? -6.613 -6.647 -8.483 1.00 78.06 110 LYS A O 1
ATOM 873 N N . SER A 1 111 ? -4.862 -7.982 -8.061 1.00 74.19 111 SER A N 1
ATOM 874 C CA . SER A 1 111 ? -3.992 -7.474 -9.137 1.00 74.19 111 SER A CA 1
ATOM 875 C C . SER A 1 111 ? -3.661 -5.977 -9.018 1.00 74.19 111 SER A C 1
ATOM 877 O O . SER A 1 111 ? -3.301 -5.330 -9.993 1.00 74.19 111 SER A O 1
ATOM 879 N N . LEU A 1 112 ? -3.746 -5.404 -7.817 1.00 73.25 112 LEU A N 1
ATOM 880 C CA . LEU A 1 112 ? -3.316 -4.036 -7.519 1.00 73.25 112 LEU A CA 1
ATOM 881 C C . LEU A 1 112 ? -1.898 -4.054 -6.945 1.00 73.25 112 LEU A C 1
ATOM 883 O O . LEU A 1 112 ? -1.639 -3.535 -5.861 1.00 73.25 112 LEU A O 1
ATOM 887 N N . ASN A 1 113 ? -0.991 -4.715 -7.660 1.00 78.12 113 ASN A N 1
ATOM 888 C CA . ASN A 1 113 ? 0.434 -4.731 -7.356 1.00 78.12 113 ASN A CA 1
ATOM 889 C C . ASN A 1 113 ? 1.223 -4.017 -8.462 1.00 78.12 113 ASN A C 1
ATOM 891 O O . ASN A 1 113 ? 0.738 -3.869 -9.587 1.00 78.12 113 ASN A O 1
ATOM 895 N N . ASP A 1 114 ? 2.435 -3.577 -8.127 1.00 72.69 114 ASP A N 1
ATOM 896 C CA . ASP A 1 114 ? 3.291 -2.809 -9.036 1.00 72.69 114 ASP A CA 1
ATOM 897 C C . ASP A 1 114 ? 3.554 -3.567 -10.346 1.00 72.69 114 ASP A C 1
ATOM 899 O O . ASP A 1 114 ? 3.470 -2.983 -11.420 1.00 72.69 114 ASP A O 1
ATOM 903 N N . GLU A 1 115 ? 3.756 -4.887 -10.282 1.00 74.44 115 GLU A N 1
ATOM 904 C CA . GLU A 1 115 ? 3.989 -5.733 -11.461 1.00 74.44 115 GLU A CA 1
ATOM 905 C C . GLU A 1 115 ? 2.808 -5.717 -12.446 1.00 74.44 115 GLU A C 1
ATOM 907 O O . GLU A 1 115 ? 2.993 -5.649 -13.665 1.00 74.44 115 GLU A O 1
ATOM 912 N N . HIS A 1 116 ? 1.576 -5.759 -11.936 1.00 76.06 116 HIS A N 1
ATOM 913 C CA . HIS A 1 116 ? 0.375 -5.681 -12.758 1.00 76.06 116 HIS A CA 1
ATOM 914 C C . HIS A 1 116 ? 0.174 -4.273 -13.318 1.00 76.06 116 HIS A C 1
ATOM 916 O O . HIS A 1 116 ? -0.144 -4.128 -14.499 1.00 76.06 116 HIS A O 1
ATOM 922 N N . VAL A 1 117 ? 0.399 -3.236 -12.505 1.00 76.62 117 VAL A N 1
ATOM 923 C CA . VAL A 1 117 ? 0.335 -1.838 -12.956 1.00 76.62 117 VAL A CA 1
ATOM 924 C C . VAL A 1 117 ? 1.351 -1.590 -14.073 1.00 76.62 117 VAL A C 1
ATOM 926 O O . VAL A 1 117 ? 0.991 -1.013 -15.100 1.00 76.62 117 VAL A O 1
ATOM 929 N N . ASP A 1 118 ? 2.574 -2.099 -13.932 1.00 79.44 118 ASP A N 1
ATOM 930 C CA . ASP A 1 118 ? 3.623 -2.032 -14.950 1.00 79.44 118 ASP A CA 1
ATOM 931 C C . ASP A 1 118 ? 3.231 -2.791 -16.222 1.00 79.44 118 ASP A C 1
ATOM 933 O O . ASP A 1 118 ? 3.423 -2.288 -17.332 1.00 79.44 118 ASP A O 1
ATOM 937 N N . SER A 1 119 ? 2.623 -3.973 -16.087 1.00 81.50 119 SER A N 1
ATOM 938 C CA . SER A 1 119 ? 2.113 -4.753 -17.221 1.00 81.50 119 SER A CA 1
ATOM 939 C C . SER A 1 119 ? 1.022 -4.002 -17.992 1.00 81.50 119 SER A C 1
ATOM 941 O O . SER A 1 119 ? 1.078 -3.897 -19.222 1.00 81.50 119 SER A O 1
ATOM 943 N N . VAL A 1 120 ? 0.057 -3.412 -17.280 1.00 81.00 120 VAL A N 1
ATOM 944 C CA . VAL A 1 120 ? -1.011 -2.597 -17.873 1.00 81.00 120 VAL A CA 1
ATOM 945 C C . VAL A 1 120 ? -0.426 -1.356 -18.540 1.00 81.00 120 VAL A C 1
ATOM 947 O O . VAL A 1 120 ? -0.768 -1.062 -19.685 1.00 81.00 120 VAL A O 1
ATOM 950 N N . LEU A 1 121 ? 0.496 -0.654 -17.878 1.00 82.38 121 LEU A N 1
ATOM 951 C CA . LEU A 1 121 ? 1.157 0.532 -18.419 1.00 82.38 121 LEU A CA 1
ATOM 952 C C . LEU A 1 121 ? 1.945 0.206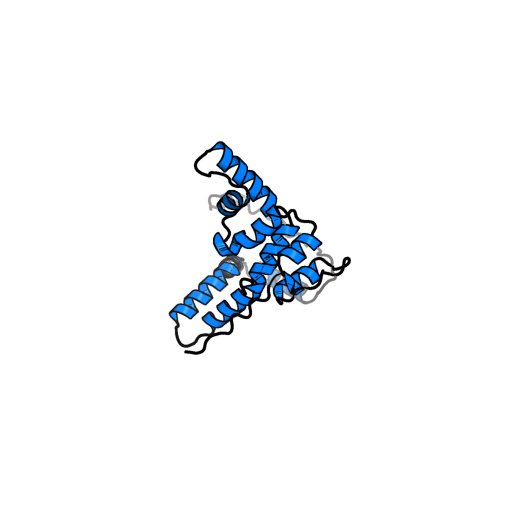 -19.696 1.00 82.38 121 LEU A C 1
ATOM 954 O O . LEU A 1 121 ? 1.813 0.910 -20.700 1.00 82.38 121 LEU A O 1
ATOM 958 N N . ALA A 1 122 ? 2.702 -0.894 -19.700 1.00 82.81 122 ALA A N 1
ATOM 959 C CA . ALA A 1 122 ? 3.396 -1.394 -20.883 1.00 82.81 122 ALA A CA 1
ATOM 960 C C . ALA A 1 122 ? 2.410 -1.757 -22.005 1.00 82.81 122 ALA A C 1
ATOM 962 O O . ALA A 1 122 ? 2.660 -1.458 -23.176 1.00 82.81 122 ALA A O 1
ATOM 963 N N . GLY A 1 123 ? 1.269 -2.356 -21.660 1.00 83.19 123 GLY A N 1
ATOM 964 C CA . GLY A 1 123 ? 0.172 -2.619 -22.586 1.00 83.19 123 GLY A CA 1
ATOM 965 C C . GLY A 1 123 ? -0.353 -1.339 -23.240 1.00 83.19 123 GLY A C 1
ATOM 966 O O . GLY A 1 123 ? -0.414 -1.268 -24.466 1.00 83.19 123 GLY A O 1
ATOM 967 N N . LEU A 1 124 ? -0.663 -0.309 -22.447 1.00 82.62 124 LEU A N 1
ATOM 968 C CA . LEU A 1 124 ? -1.165 0.985 -22.931 1.00 82.62 124 LEU A CA 1
ATOM 969 C C . LEU A 1 124 ? -0.168 1.682 -23.864 1.00 82.62 124 LEU A C 1
ATOM 971 O O . LEU A 1 124 ? -0.568 2.234 -24.885 1.00 82.62 124 LEU A O 1
ATOM 975 N N . ILE A 1 125 ? 1.130 1.628 -23.550 1.00 80.75 125 ILE A N 1
ATOM 976 C CA . ILE A 1 125 ? 2.187 2.204 -24.396 1.00 80.75 125 ILE A CA 1
ATOM 977 C C . ILE A 1 125 ? 2.297 1.459 -25.736 1.00 80.75 125 ILE A C 1
ATOM 979 O O . ILE A 1 125 ? 2.498 2.083 -26.777 1.00 80.75 125 ILE A O 1
ATOM 983 N N . ASN A 1 126 ? 2.150 0.131 -25.728 1.00 82.38 126 ASN A N 1
ATOM 984 C CA . ASN A 1 126 ? 2.294 -0.707 -26.922 1.00 82.38 126 ASN A CA 1
ATOM 985 C C . ASN A 1 126 ? 1.022 -0.789 -27.786 1.00 82.38 126 ASN A C 1
ATOM 987 O O . ASN A 1 126 ? 1.067 -1.321 -28.903 1.00 82.38 126 ASN A O 1
ATOM 991 N N . GLN A 1 127 ? -0.113 -0.265 -27.312 1.00 77.19 127 GLN A N 1
ATOM 992 C CA . GLN A 1 127 ? -1.350 -0.206 -28.087 1.00 77.19 127 GLN A CA 1
ATOM 993 C C . GLN A 1 127 ? -1.195 0.733 -29.292 1.00 77.19 127 GLN A C 1
ATOM 995 O O . GLN A 1 127 ? -1.143 1.953 -29.173 1.00 77.19 127 GLN A O 1
ATOM 1000 N N . LYS A 1 128 ? -1.180 0.152 -30.497 1.00 68.19 128 LYS A N 1
ATOM 1001 C CA . LYS A 1 128 ? -1.053 0.897 -31.764 1.00 68.19 128 LYS A CA 1
ATOM 1002 C C . LYS A 1 128 ? -2.342 1.598 -32.218 1.00 68.19 128 LYS A C 1
ATOM 1004 O O . LYS A 1 128 ? -2.294 2.365 -33.175 1.00 68.19 128 LYS A O 1
ATOM 1009 N N . GLN A 1 129 ? -3.486 1.301 -31.596 1.00 71.69 129 GLN A N 1
ATOM 1010 C CA . GLN A 1 129 ? -4.800 1.777 -32.050 1.00 71.69 129 GLN A CA 1
ATOM 1011 C C . GLN A 1 129 ? -5.186 3.156 -31.507 1.00 71.69 129 GLN A C 1
ATOM 1013 O O . GLN A 1 129 ? -5.827 3.911 -32.233 1.00 71.69 129 GLN A O 1
ATOM 1018 N N . ASP A 1 130 ? -4.779 3.511 -30.284 1.00 81.44 130 ASP A N 1
ATOM 1019 C CA . ASP A 1 130 ? -5.085 4.819 -29.698 1.00 81.44 130 ASP A CA 1
ATOM 1020 C C . ASP A 1 130 ? -3.808 5.541 -29.256 1.00 81.44 130 ASP A C 1
ATOM 1022 O O . ASP A 1 130 ? -3.273 5.352 -28.162 1.00 81.44 130 ASP A O 1
ATOM 1026 N N . LEU A 1 131 ? -3.335 6.424 -30.137 1.00 81.00 131 LEU A N 1
ATOM 1027 C CA . LEU A 1 131 ? -2.155 7.249 -29.897 1.00 81.00 131 LEU A CA 1
ATOM 1028 C C . LEU A 1 131 ? -2.321 8.171 -28.681 1.00 81.00 131 LEU A C 1
ATOM 1030 O O . LEU A 1 131 ? -1.322 8.509 -28.052 1.00 81.00 131 LEU A O 1
ATO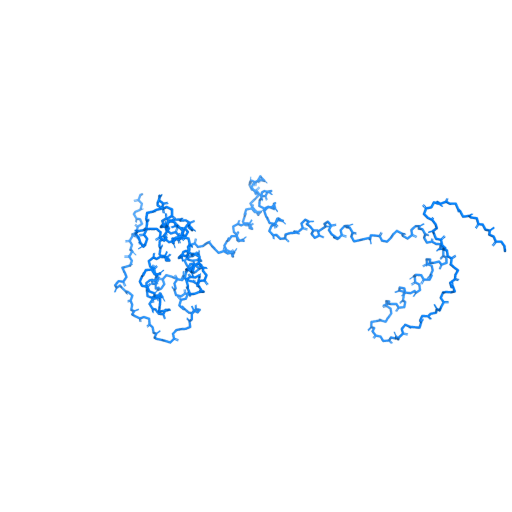M 1034 N N . LYS A 1 132 ? -3.545 8.582 -28.315 1.00 85.50 132 LYS A N 1
ATOM 1035 C CA . LYS A 1 132 ? -3.753 9.439 -27.136 1.00 85.50 132 LYS A CA 1
ATOM 1036 C C . LYS A 1 132 ? -3.501 8.661 -25.849 1.00 85.50 132 LYS A C 1
ATOM 1038 O O . LYS A 1 132 ? -2.858 9.179 -24.933 1.00 85.50 132 LYS A O 1
ATOM 1043 N N . VAL A 1 133 ? -3.975 7.419 -25.799 1.00 82.31 133 VAL A N 1
ATOM 1044 C CA . VAL A 1 133 ? -3.758 6.507 -24.670 1.00 82.31 133 VAL A CA 1
ATOM 1045 C C . VAL A 1 133 ? -2.277 6.145 -24.558 1.00 82.31 133 VAL A C 1
ATOM 1047 O O . VAL A 1 133 ? -1.705 6.288 -23.478 1.00 82.31 133 VAL A O 1
ATOM 1050 N N . ALA A 1 134 ? -1.620 5.822 -25.675 1.00 79.50 134 ALA A N 1
ATOM 1051 C CA . ALA A 1 134 ? -0.186 5.535 -25.698 1.00 79.50 134 ALA A CA 1
ATOM 1052 C C . ALA A 1 134 ? 0.667 6.734 -25.238 1.00 79.50 134 ALA A C 1
ATOM 1054 O O . ALA A 1 134 ? 1.562 6.580 -24.407 1.00 79.50 134 ALA A O 1
ATOM 1055 N N . VAL A 1 135 ? 0.360 7.954 -25.703 1.00 83.75 135 VAL A N 1
ATOM 1056 C CA . VAL A 1 135 ? 1.046 9.182 -25.253 1.00 83.75 135 VAL A CA 1
ATOM 1057 C C . VAL A 1 135 ? 0.849 9.414 -23.755 1.00 83.75 135 VAL A C 1
ATOM 1059 O O . VAL A 1 135 ? 1.785 9.828 -23.072 1.00 83.75 135 VAL A O 1
ATOM 1062 N N . THR A 1 136 ? -0.346 9.140 -23.231 1.00 85.69 136 THR A N 1
ATOM 1063 C CA . THR A 1 136 ? -0.634 9.264 -21.795 1.00 85.69 136 THR A CA 1
ATOM 1064 C C . THR A 1 136 ? 0.162 8.240 -20.986 1.00 85.69 136 THR A C 1
ATOM 1066 O O . THR A 1 136 ? 0.802 8.615 -20.007 1.00 85.69 136 THR A O 1
ATOM 1069 N N . GLY A 1 137 ? 0.222 6.985 -21.441 1.00 81.62 137 GLY A N 1
ATOM 1070 C CA . GLY A 1 137 ? 1.051 5.947 -20.823 1.00 81.62 137 GLY A CA 1
ATOM 1071 C C . GLY A 1 137 ? 2.535 6.327 -20.783 1.00 81.62 137 GLY A C 1
ATOM 1072 O O . GLY A 1 137 ? 3.179 6.219 -19.743 1.00 81.62 137 GLY A O 1
ATOM 1073 N N . VAL A 1 138 ? 3.075 6.876 -21.878 1.00 79.56 138 VAL A N 1
ATOM 1074 C CA . VAL A 1 138 ? 4.471 7.348 -21.927 1.00 79.56 138 VAL A CA 1
ATOM 1075 C C . VAL A 1 138 ? 4.726 8.495 -20.943 1.00 79.56 138 VAL A C 1
ATOM 1077 O O . VAL A 1 138 ? 5.790 8.541 -20.325 1.00 79.56 138 VAL A O 1
ATOM 1080 N N . LYS A 1 139 ? 3.776 9.427 -20.781 1.00 85.06 139 LYS A N 1
ATOM 1081 C CA . LYS A 1 139 ? 3.897 10.513 -19.793 1.00 85.06 139 LYS A CA 1
ATOM 1082 C C . LYS A 1 139 ? 3.975 9.965 -18.371 1.00 85.06 139 LYS A C 1
ATOM 1084 O O . LYS A 1 139 ? 4.943 10.269 -17.681 1.00 85.06 139 LYS A O 1
ATOM 1089 N N . LEU A 1 140 ? 3.030 9.106 -17.991 1.00 82.38 140 LEU A N 1
ATOM 1090 C CA . LEU A 1 140 ? 2.989 8.485 -16.663 1.00 82.38 140 LEU A CA 1
ATOM 1091 C C . LEU A 1 140 ? 4.269 7.689 -16.371 1.00 82.38 140 LEU A C 1
ATOM 1093 O O . LEU A 1 140 ? 4.871 7.847 -15.314 1.00 82.38 140 LEU A O 1
ATOM 1097 N N . TYR A 1 141 ? 4.755 6.908 -17.338 1.00 81.25 141 TYR A N 1
ATOM 1098 C CA . TYR A 1 141 ? 6.023 6.188 -17.202 1.00 81.25 141 TYR A CA 1
ATOM 1099 C C . TYR A 1 141 ? 7.217 7.127 -16.952 1.00 81.25 141 TYR A C 1
ATOM 1101 O O . TYR A 1 141 ? 8.074 6.858 -16.106 1.00 81.25 141 TYR A O 1
ATOM 1109 N N . ASN A 1 142 ? 7.297 8.245 -17.679 1.00 80.56 142 ASN A N 1
ATOM 1110 C CA . ASN A 1 142 ? 8.383 9.212 -17.510 1.00 80.56 142 ASN A CA 1
ATOM 1111 C C . ASN A 1 142 ? 8.330 9.927 -16.149 1.00 80.56 142 ASN A C 1
ATOM 1113 O O . ASN A 1 142 ? 9.394 10.212 -15.593 1.00 80.56 142 ASN A O 1
ATOM 1117 N N . GLU A 1 143 ? 7.127 10.200 -15.633 1.00 83.69 143 GLU A N 1
ATOM 1118 C CA . GLU A 1 143 ? 6.904 10.766 -14.297 1.00 83.69 143 GLU A CA 1
ATOM 1119 C C . GLU A 1 143 ? 7.373 9.793 -13.209 1.00 83.69 143 GLU A C 1
ATOM 1121 O O . GLU A 1 143 ? 8.224 10.152 -12.396 1.00 83.69 143 GLU A O 1
ATOM 1126 N N . ILE A 1 144 ? 6.913 8.537 -13.255 1.00 77.69 144 ILE A N 1
ATOM 1127 C CA . ILE A 1 144 ? 7.279 7.494 -12.280 1.00 77.69 144 ILE A CA 1
ATOM 1128 C C . ILE A 1 144 ? 8.796 7.268 -12.264 1.00 77.69 144 ILE A C 1
ATOM 1130 O O . ILE A 1 144 ? 9.429 7.216 -11.210 1.00 77.69 144 ILE A O 1
ATOM 1134 N N . THR A 1 145 ? 9.414 7.176 -13.442 1.00 76.06 145 THR A N 1
ATOM 1135 C CA . THR A 1 145 ? 10.850 6.884 -13.553 1.00 76.06 145 THR A CA 1
ATOM 1136 C C . THR A 1 145 ? 11.749 8.103 -13.355 1.00 76.06 145 THR A C 1
ATOM 1138 O O . THR A 1 145 ? 12.974 7.952 -13.413 1.00 76.06 145 THR A O 1
ATOM 1141 N N . ASN A 1 146 ? 11.183 9.302 -13.151 1.00 77.81 146 ASN A N 1
ATOM 1142 C CA . ASN A 1 146 ? 11.902 10.582 -13.121 1.00 77.81 146 ASN A CA 1
ATOM 1143 C C . ASN A 1 146 ? 12.853 10.772 -14.319 1.00 77.81 146 ASN A C 1
ATOM 1145 O O . ASN A 1 146 ? 13.897 11.424 -14.224 1.00 77.81 146 ASN A O 1
ATOM 1149 N N . ARG A 1 147 ? 12.521 10.173 -15.468 1.00 72.19 147 ARG A N 1
ATOM 1150 C CA . ARG A 1 147 ? 13.417 10.131 -16.629 1.00 72.19 147 ARG A CA 1
ATOM 1151 C C . ARG A 1 147 ? 13.685 11.523 -17.190 1.00 72.19 147 ARG A C 1
ATOM 1153 O O . ARG A 1 147 ? 14.815 11.799 -17.576 1.00 72.19 147 ARG A O 1
ATOM 1160 N N . GLN A 1 148 ? 12.675 12.391 -17.209 1.00 68.88 148 GLN A N 1
ATOM 1161 C CA . GLN A 1 148 ? 12.820 13.768 -17.690 1.00 68.88 148 GLN A CA 1
ATOM 1162 C C . GLN A 1 148 ? 13.849 14.543 -16.868 1.00 68.88 148 GLN A C 1
ATOM 1164 O O . GLN A 1 148 ? 14.749 15.148 -17.437 1.00 68.88 148 GLN A O 1
ATOM 1169 N N . LYS A 1 149 ? 13.791 14.423 -15.539 1.00 73.88 149 LYS A N 1
ATOM 1170 C CA . LYS A 1 149 ? 14.744 15.075 -14.642 1.00 73.88 149 LYS A CA 1
ATOM 1171 C C . LYS A 1 149 ? 16.176 14.584 -14.869 1.00 73.88 149 LYS A C 1
ATOM 1173 O O . LYS A 1 149 ? 17.078 15.401 -14.980 1.00 73.88 149 LYS A O 1
ATOM 1178 N N . ARG A 1 150 ? 16.382 13.269 -15.037 1.00 73.00 150 ARG A N 1
ATOM 1179 C CA . ARG A 1 150 ? 17.711 12.718 -15.373 1.00 73.00 150 ARG A CA 1
ATOM 1180 C C . ARG A 1 150 ? 18.254 13.265 -16.694 1.00 73.00 150 ARG A C 1
ATOM 1182 O O . ARG A 1 150 ? 19.417 13.632 -16.751 1.00 73.00 150 ARG A O 1
ATOM 1189 N N . ILE A 1 151 ? 17.413 13.351 -17.727 1.00 69.94 151 ILE A N 1
ATOM 1190 C CA . ILE A 1 151 ? 17.804 13.904 -19.033 1.00 69.94 151 ILE A CA 1
ATOM 1191 C C . ILE A 1 151 ? 18.164 15.390 -18.908 1.00 69.94 151 ILE A C 1
ATOM 1193 O O . ILE A 1 151 ? 19.146 15.831 -19.496 1.00 69.94 151 ILE A O 1
ATOM 1197 N N . GLU A 1 152 ? 17.401 16.166 -18.140 1.00 73.56 152 GLU A N 1
ATOM 1198 C CA . GLU A 1 152 ? 17.715 17.575 -17.882 1.00 73.56 152 GLU A CA 1
ATOM 1199 C C . GLU A 1 152 ? 19.014 17.747 -17.092 1.00 73.56 152 GLU A C 1
ATOM 1201 O O . GLU A 1 152 ? 19.799 18.642 -17.396 1.00 73.56 152 GLU A O 1
ATOM 1206 N N . ASP A 1 153 ? 19.248 16.904 -16.091 1.00 73.69 153 ASP A N 1
ATOM 1207 C CA . ASP A 1 153 ? 20.460 16.934 -15.274 1.00 73.69 153 ASP A CA 1
ATOM 1208 C C . ASP A 1 153 ? 21.694 16.513 -16.093 1.00 73.69 153 ASP A C 1
ATOM 1210 O O . ASP A 1 153 ? 22.759 17.113 -15.956 1.00 73.69 153 ASP A O 1
ATOM 1214 N N . GLU A 1 154 ? 21.552 15.544 -17.004 1.00 67.94 154 GLU A N 1
ATOM 1215 C CA . GLU A 1 154 ? 22.583 15.167 -17.980 1.00 67.94 154 GLU A CA 1
ATOM 1216 C C . GLU A 1 154 ? 22.829 16.269 -19.018 1.00 67.94 154 GLU A C 1
ATOM 1218 O O . GLU A 1 154 ? 23.980 16.565 -19.322 1.00 67.94 154 GLU A O 1
ATOM 1223 N N . ALA A 1 155 ? 21.781 16.933 -19.512 1.00 64.31 155 ALA A N 1
ATOM 1224 C CA . ALA A 1 155 ? 21.907 18.059 -20.440 1.00 64.31 155 ALA A CA 1
ATOM 1225 C C . ALA A 1 155 ? 22.559 19.293 -19.790 1.00 64.31 155 ALA A C 1
ATOM 1227 O O . ALA A 1 155 ? 23.225 20.074 -20.466 1.00 64.31 155 ALA A O 1
ATOM 1228 N N . LYS A 1 156 ? 22.390 19.464 -18.473 1.00 67.38 156 LYS A N 1
ATOM 1229 C CA . LYS A 1 156 ? 23.074 20.488 -17.664 1.00 67.38 156 LYS A CA 1
ATOM 1230 C C . LYS A 1 156 ? 24.487 20.075 -17.258 1.00 67.38 156 LYS A C 1
ATOM 1232 O O . LYS A 1 156 ? 25.240 20.912 -16.761 1.00 67.38 156 LYS A O 1
ATOM 1237 N N . LYS A 1 157 ? 24.866 18.807 -17.439 1.00 63.69 157 LYS A N 1
ATOM 1238 C CA . LYS A 1 157 ? 26.219 18.324 -17.174 1.00 63.69 157 LYS A CA 1
ATOM 1239 C C . LYS A 1 157 ? 27.128 18.871 -18.277 1.00 63.69 157 LYS A C 1
ATOM 1241 O O . LYS A 1 157 ? 27.224 18.305 -19.356 1.00 63.69 157 LYS A O 1
ATOM 1246 N N . ASN A 1 158 ? 27.705 20.035 -17.982 1.00 57.88 158 ASN A N 1
ATOM 1247 C CA . ASN A 1 158 ? 28.600 20.851 -18.800 1.00 57.88 158 ASN A CA 1
ATOM 1248 C C . ASN A 1 158 ? 29.234 20.116 -19.992 1.00 57.88 158 ASN A C 1
ATOM 1250 O O . ASN A 1 158 ? 30.176 19.338 -19.833 1.00 57.88 158 ASN A O 1
ATOM 1254 N N . VAL A 1 159 ? 28.776 20.454 -21.199 1.00 58.88 159 VAL A N 1
ATOM 1255 C CA . VAL A 1 159 ? 29.633 20.388 -22.384 1.00 58.88 159 VAL A CA 1
ATOM 1256 C C . VAL A 1 159 ? 30.753 21.388 -22.121 1.00 58.88 159 VAL A C 1
ATOM 1258 O O . VAL A 1 159 ? 30.504 22.591 -22.066 1.00 58.88 159 VAL A O 1
ATOM 1261 N N . TYR A 1 160 ? 31.961 20.899 -21.852 1.00 61.62 160 TYR A N 1
ATOM 1262 C CA . TYR A 1 160 ? 33.120 21.768 -21.693 1.00 61.62 160 TYR A CA 1
ATOM 1263 C C . TYR A 1 160 ? 33.316 22.547 -22.997 1.00 61.62 160 TYR A C 1
ATOM 1265 O O . TYR A 1 160 ? 33.554 21.963 -24.054 1.00 61.62 160 TYR A O 1
ATOM 1273 N N . ASP A 1 161 ? 33.156 23.867 -22.927 1.00 61.75 161 ASP A N 1
ATOM 1274 C CA . ASP A 1 161 ? 33.377 24.746 -24.067 1.00 61.75 161 ASP A CA 1
ATOM 1275 C C . ASP A 1 161 ? 34.883 24.968 -24.242 1.00 61.75 161 ASP A C 1
ATOM 1277 O O . ASP A 1 161 ? 35.484 25.871 -23.656 1.00 61.75 161 ASP A O 1
ATOM 1281 N N . PHE A 1 162 ? 35.505 24.098 -25.035 1.00 65.62 162 PHE A N 1
ATOM 1282 C CA . PHE A 1 162 ? 36.932 24.162 -25.344 1.00 65.62 162 PHE A CA 1
ATOM 1283 C C . PHE A 1 162 ? 37.289 25.312 -26.298 1.00 65.62 162 PHE A C 1
ATOM 1285 O O . PHE A 1 162 ? 38.468 25.523 -26.564 1.00 65.62 162 PHE A O 1
ATOM 1292 N N . SER A 1 163 ? 36.308 26.086 -26.790 1.00 65.31 163 SER A N 1
ATOM 1293 C CA . SER A 1 163 ? 36.555 27.206 -27.713 1.00 65.31 163 SER A CA 1
ATOM 1294 C C . SER A 1 163 ? 37.304 28.385 -27.081 1.00 65.31 163 SER A C 1
ATOM 1296 O O . SER A 1 163 ? 37.778 29.265 -27.795 1.00 65.31 163 SER A O 1
ATOM 1298 N N . ARG A 1 164 ? 37.422 28.406 -25.748 1.00 67.12 164 ARG A N 1
ATOM 1299 C CA . ARG A 1 164 ? 38.149 29.434 -24.987 1.00 67.12 164 ARG A CA 1
ATOM 1300 C C . ARG A 1 164 ? 39.563 29.020 -24.580 1.00 67.12 164 ARG A C 1
ATOM 1302 O O . ARG A 1 164 ? 40.252 29.825 -23.959 1.00 67.12 164 ARG A O 1
ATOM 1309 N N . LEU A 1 165 ? 39.980 27.788 -24.878 1.00 75.19 165 LEU A N 1
ATOM 1310 C CA . LEU A 1 165 ? 41.344 27.343 -24.609 1.00 75.19 165 LEU A CA 1
ATOM 1311 C C . LEU A 1 165 ? 42.279 27.889 -25.684 1.00 75.19 165 LEU A C 1
ATOM 1313 O O . LEU A 1 165 ? 41.954 27.862 -26.870 1.00 75.19 165 LEU A O 1
ATOM 1317 N N . THR A 1 166 ? 43.447 28.371 -25.268 1.00 78.75 166 THR A N 1
ATOM 1318 C CA . THR A 1 166 ? 44.526 28.666 -26.215 1.00 78.75 166 THR A CA 1
ATOM 1319 C C . THR A 1 166 ? 45.075 27.365 -26.799 1.00 78.75 166 THR A C 1
ATOM 1321 O O . THR A 1 166 ? 44.932 26.299 -26.195 1.00 78.75 166 THR A O 1
ATOM 1324 N N . ASP A 1 167 ? 45.745 27.442 -27.949 1.00 76.88 167 ASP A N 1
ATOM 1325 C CA . ASP A 1 167 ? 46.328 26.263 -28.605 1.00 76.88 167 ASP A CA 1
ATOM 1326 C C . ASP A 1 167 ? 47.256 25.475 -27.658 1.00 76.88 167 ASP A C 1
ATOM 1328 O O . ASP A 1 167 ? 47.223 24.248 -27.632 1.00 76.88 167 ASP A O 1
ATOM 1332 N N . GLU A 1 168 ? 48.014 26.168 -26.803 1.00 77.56 168 GLU A N 1
ATOM 1333 C CA . GLU A 1 168 ? 48.893 25.560 -25.793 1.00 77.56 168 GLU A CA 1
ATOM 1334 C C . GLU A 1 168 ? 48.113 24.800 -24.708 1.00 77.56 168 GLU A C 1
ATOM 1336 O O . GLU A 1 168 ? 48.483 23.690 -24.327 1.00 77.56 168 GLU A O 1
ATOM 1341 N N . GLN A 1 169 ? 47.001 25.366 -24.231 1.00 76.50 169 GLN A N 1
ATOM 1342 C CA . GLN A 1 169 ? 46.140 24.717 -23.239 1.00 76.50 169 GLN A CA 1
ATOM 1343 C C . GLN A 1 169 ? 45.387 23.524 -23.835 1.00 76.50 169 GLN A C 1
ATOM 1345 O O . GLN A 1 169 ? 45.152 22.533 -23.144 1.00 76.50 169 GLN A O 1
ATOM 1350 N N . LEU A 1 170 ? 45.023 23.606 -25.117 1.00 77.38 170 LEU A N 1
ATOM 1351 C CA . LEU A 1 170 ? 44.378 22.516 -25.838 1.00 77.38 170 LEU A CA 1
ATOM 1352 C C . LEU A 1 170 ? 45.345 21.343 -26.045 1.00 77.38 170 LEU A C 1
ATOM 1354 O O . LEU A 1 170 ? 44.960 20.197 -25.825 1.00 77.38 170 LEU A O 1
ATOM 1358 N N . ILE A 1 171 ? 46.603 21.625 -26.396 1.00 79.44 171 ILE A N 1
ATOM 1359 C CA . ILE A 1 171 ? 47.658 20.610 -26.518 1.00 79.44 171 ILE A CA 1
ATOM 1360 C C . ILE A 1 171 ? 47.909 19.930 -25.166 1.00 79.44 171 ILE A C 1
ATOM 1362 O O . ILE A 1 171 ? 47.869 18.704 -25.095 1.00 79.44 171 ILE A O 1
ATOM 1366 N N . ALA A 1 172 ? 48.056 20.698 -24.081 1.00 79.31 172 ALA A N 1
ATOM 1367 C CA . ALA A 1 172 ? 48.247 20.140 -22.740 1.00 79.31 172 ALA A CA 1
ATOM 1368 C C . ALA A 1 172 ? 47.059 19.269 -22.285 1.00 79.31 172 ALA A C 1
ATOM 1370 O O . ALA A 1 172 ? 47.242 18.227 -21.655 1.00 79.31 172 ALA A O 1
ATOM 1371 N N . LEU A 1 173 ? 45.827 19.663 -22.627 1.00 77.56 173 LEU A N 1
ATOM 1372 C CA . LEU A 1 173 ? 44.632 18.868 -22.344 1.00 77.56 173 LEU A CA 1
ATOM 1373 C C . LEU A 1 173 ? 44.621 17.553 -23.137 1.00 77.56 173 LEU A C 1
ATOM 1375 O O . LEU A 1 173 ? 44.257 16.516 -22.583 1.00 77.56 173 LEU A O 1
ATOM 1379 N N . ILE A 1 174 ? 45.014 17.583 -24.414 1.00 79.62 174 ILE A N 1
ATOM 1380 C CA . ILE A 1 174 ? 45.109 16.384 -25.257 1.00 79.62 174 ILE A CA 1
ATOM 1381 C C . ILE A 1 174 ? 46.160 15.424 -24.696 1.00 79.62 174 ILE A C 1
ATOM 1383 O O . ILE A 1 174 ? 45.859 14.243 -24.542 1.00 79.62 174 ILE A O 1
ATOM 1387 N N . GLU A 1 175 ? 47.337 15.920 -24.308 1.00 77.25 175 GLU A N 1
ATOM 1388 C CA . GLU A 1 175 ? 48.389 15.100 -23.695 1.00 77.25 175 GLU A CA 1
ATOM 1389 C C . GLU A 1 175 ? 47.918 14.459 -22.381 1.00 77.25 175 GLU A C 1
ATOM 1391 O O . GLU A 1 175 ? 48.096 13.259 -22.174 1.00 77.25 175 GLU A O 1
ATOM 1396 N N . LEU A 1 176 ? 47.236 15.218 -21.516 1.00 74.00 176 LEU A N 1
ATOM 1397 C CA . LEU A 1 176 ? 46.664 14.686 -20.274 1.00 74.00 176 LEU A CA 1
ATOM 1398 C C . LEU A 1 176 ? 45.587 13.623 -20.528 1.00 74.00 176 LEU A C 1
ATOM 1400 O O . LEU A 1 176 ? 45.523 12.624 -19.809 1.00 74.00 176 LEU A O 1
ATOM 1404 N N . LEU A 1 177 ? 44.745 13.816 -21.545 1.00 72.88 177 LEU A N 1
ATOM 1405 C CA . LEU A 1 177 ? 43.717 12.847 -21.923 1.00 72.88 177 LEU A CA 1
ATOM 1406 C C . LEU A 1 177 ? 44.316 11.591 -22.567 1.00 72.88 177 LEU A C 1
ATOM 1408 O O . LEU A 1 177 ? 43.788 10.500 -22.355 1.00 72.88 177 LEU A O 1
ATOM 1412 N N . GLU A 1 178 ? 45.408 11.712 -23.323 1.00 68.94 178 GLU A N 1
ATOM 1413 C CA . GLU A 1 178 ? 46.137 10.568 -23.877 1.00 68.94 178 GLU A CA 1
ATOM 1414 C C . GLU A 1 178 ? 46.829 9.757 -22.780 1.00 68.94 178 GLU A C 1
ATOM 1416 O O . GLU A 1 178 ? 46.699 8.533 -22.773 1.00 68.94 178 GLU A O 1
ATOM 1421 N N . ILE A 1 179 ? 47.453 10.413 -21.796 1.00 64.31 179 ILE A N 1
ATOM 1422 C CA . ILE A 1 179 ? 48.021 9.751 -20.611 1.00 64.31 179 ILE A CA 1
ATOM 1423 C C . ILE A 1 179 ? 46.918 9.019 -19.826 1.00 64.31 179 ILE A C 1
ATOM 1425 O O . ILE A 1 179 ? 47.045 7.830 -19.536 1.00 64.31 179 ILE A O 1
ATOM 1429 N N . ALA A 1 180 ? 45.787 9.682 -19.562 1.00 59.09 180 ALA A N 1
ATOM 1430 C CA . ALA A 1 180 ? 44.654 9.082 -18.850 1.00 59.09 180 ALA A CA 1
ATOM 1431 C C . ALA A 1 180 ? 43.974 7.935 -19.623 1.00 59.09 180 ALA A C 1
ATOM 1433 O O . ALA A 1 180 ? 43.344 7.067 -19.022 1.00 59.09 180 ALA A O 1
ATOM 1434 N N . ARG A 1 181 ? 44.076 7.922 -20.958 1.00 54.31 181 ARG A N 1
ATOM 1435 C CA . ARG A 1 181 ? 43.537 6.859 -21.819 1.00 54.31 181 ARG A CA 1
ATOM 1436 C C . ARG A 1 181 ? 44.466 5.646 -21.908 1.00 54.31 181 ARG A C 1
ATOM 1438 O O . ARG A 1 181 ? 43.978 4.540 -22.146 1.00 54.31 181 ARG A O 1
ATOM 1445 N N . ILE A 1 182 ? 45.775 5.847 -21.771 1.00 53.19 182 ILE A N 1
ATOM 1446 C CA . ILE A 1 182 ? 46.776 4.773 -21.801 1.00 53.19 182 ILE A CA 1
ATOM 1447 C C . ILE A 1 182 ? 46.784 4.009 -20.467 1.00 53.19 182 ILE A C 1
ATOM 1449 O O . ILE A 1 182 ? 46.851 2.779 -20.479 1.00 53.19 182 ILE A O 1
ATOM 1453 N N . ASP A 1 183 ? 46.601 4.702 -19.341 1.00 50.62 183 ASP A N 1
ATOM 1454 C CA . ASP A 1 183 ? 46.708 4.111 -18.006 1.00 50.62 183 ASP A CA 1
ATOM 1455 C C . ASP A 1 183 ? 45.343 3.893 -17.339 1.00 50.62 183 ASP A C 1
ATOM 1457 O O . ASP A 1 183 ? 44.880 4.681 -16.514 1.00 50.62 183 ASP A O 1
ATOM 1461 N N . ASN A 1 184 ? 44.733 2.731 -17.585 1.00 50.03 184 ASN A N 1
ATOM 1462 C CA . ASN A 1 184 ? 43.777 2.150 -16.635 1.00 50.03 184 ASN A CA 1
ATOM 1463 C C . ASN A 1 184 ? 44.510 1.659 -15.361 1.00 50.03 184 ASN A C 1
ATOM 1465 O O . ASN A 1 184 ? 44.441 0.475 -15.032 1.00 50.03 184 ASN A O 1
ATOM 1469 N N . GLY A 1 185 ? 45.186 2.554 -14.626 1.00 49.22 185 GLY A N 1
ATOM 1470 C CA . GLY A 1 185 ? 45.242 2.405 -13.170 1.00 49.22 185 GLY A CA 1
ATOM 1471 C C . GLY A 1 185 ? 46.541 2.551 -12.377 1.00 49.22 185 GLY A C 1
ATOM 1472 O O . GLY A 1 185 ? 46.414 2.360 -11.179 1.00 49.22 185 GLY A O 1
ATOM 1473 N N . ASP A 1 186 ? 47.730 2.895 -12.887 1.00 47.78 186 ASP A N 1
ATOM 1474 C CA . ASP A 1 186 ? 48.907 2.949 -11.984 1.00 47.78 186 ASP A CA 1
ATOM 1475 C C . ASP A 1 186 ? 50.016 3.927 -12.416 1.00 47.78 186 ASP A C 1
ATOM 1477 O O . ASP A 1 186 ? 51.092 3.520 -12.838 1.00 47.78 186 ASP A O 1
ATOM 1481 N N . HIS A 1 187 ? 49.808 5.233 -12.221 1.00 45.09 187 HIS A N 1
ATOM 1482 C CA . HIS A 1 187 ? 50.915 6.152 -11.926 1.00 45.09 187 HIS A CA 1
ATOM 1483 C C . HIS A 1 187 ? 50.445 7.326 -11.047 1.00 45.09 187 HIS A C 1
ATOM 1485 O O . HIS A 1 187 ? 49.368 7.883 -11.275 1.00 45.09 187 HIS A O 1
ATOM 1491 N N . PRO A 1 188 ? 51.225 7.729 -10.024 1.00 42.88 188 PRO A N 1
ATOM 1492 C CA . PRO A 1 188 ? 50.891 8.879 -9.199 1.00 42.88 188 PRO A CA 1
ATOM 1493 C C . PRO A 1 188 ? 51.077 10.158 -10.020 1.00 42.88 188 PRO A C 1
ATOM 1495 O O . PRO A 1 188 ? 52.154 10.408 -10.557 1.00 42.88 188 PRO A O 1
ATOM 1498 N N . PHE A 1 189 ? 50.017 10.964 -10.091 1.00 44.12 189 PHE A N 1
ATOM 1499 C CA . PHE A 1 189 ? 50.018 12.319 -10.639 1.00 44.12 189 PHE A CA 1
ATOM 1500 C C . PHE A 1 189 ? 51.229 13.102 -10.100 1.00 44.12 189 PHE A C 1
ATOM 1502 O O . PHE A 1 189 ? 51.242 13.513 -8.939 1.00 44.12 189 PHE A O 1
ATOM 1509 N N . VAL A 1 190 ? 52.250 13.332 -10.928 1.00 43.31 190 VAL A N 1
ATOM 1510 C CA . VAL A 1 190 ? 53.246 14.364 -10.635 1.00 43.31 190 VAL A CA 1
ATOM 1511 C C . VAL A 1 190 ? 52.659 15.652 -11.178 1.00 43.31 190 VAL A C 1
ATOM 1513 O O . VAL A 1 190 ? 52.722 15.917 -12.376 1.00 43.31 190 VAL A O 1
ATOM 1516 N N . ALA A 1 191 ? 52.026 16.419 -10.290 1.00 36.28 191 ALA A N 1
ATOM 1517 C CA . ALA A 1 191 ? 51.621 17.782 -10.581 1.00 36.28 191 ALA A CA 1
ATOM 1518 C C . ALA A 1 191 ? 52.873 18.562 -10.993 1.00 36.28 191 ALA A C 1
ATOM 1520 O O . ALA A 1 191 ? 53.694 18.936 -10.157 1.00 36.28 191 ALA A O 1
ATOM 1521 N N . THR A 1 192 ? 53.055 18.761 -12.294 1.00 40.66 192 THR A N 1
ATOM 1522 C CA . THR A 1 192 ? 53.972 19.779 -12.784 1.00 40.66 192 THR A CA 1
ATOM 1523 C C . THR A 1 192 ? 53.349 21.101 -12.368 1.00 40.66 192 THR A C 1
ATOM 1525 O O . THR A 1 192 ? 52.217 21.403 -12.745 1.00 40.66 192 THR A O 1
ATOM 1528 N N . GLU A 1 193 ? 54.040 21.833 -11.495 1.00 39.75 193 GLU A N 1
ATOM 1529 C CA . GLU A 1 193 ? 53.645 23.171 -11.073 1.00 39.75 193 GLU A CA 1
ATOM 1530 C C . GLU A 1 193 ? 53.448 24.037 -12.320 1.00 39.75 193 GLU A C 1
ATOM 1532 O O . GLU A 1 193 ? 54.405 24.524 -12.922 1.00 39.75 193 GLU A O 1
ATOM 1537 N N . ILE A 1 194 ? 52.190 24.230 -12.718 1.00 41.38 194 ILE A N 1
ATOM 1538 C CA . ILE A 1 194 ? 51.826 25.338 -13.587 1.00 41.38 194 ILE A CA 1
ATOM 1539 C C . ILE A 1 194 ? 52.113 26.576 -12.746 1.00 41.38 194 ILE A C 1
ATOM 1541 O O . ILE A 1 194 ? 51.431 26.842 -11.753 1.00 41.38 194 ILE A O 1
ATOM 1545 N N . ILE A 1 195 ? 53.194 27.264 -13.107 1.00 37.75 195 ILE A N 1
ATOM 1546 C CA . ILE A 1 195 ? 53.629 28.524 -12.516 1.00 37.75 195 ILE A CA 1
ATOM 1547 C C . ILE A 1 195 ? 52.393 29.414 -12.380 1.00 37.75 195 ILE A C 1
ATOM 1549 O O . ILE A 1 195 ? 51.732 29.731 -13.370 1.00 37.75 195 ILE A O 1
ATOM 1553 N N . LYS A 1 196 ? 52.061 29.765 -11.133 1.00 44.56 196 LYS A N 1
ATOM 1554 C CA . LYS A 1 196 ? 51.011 30.726 -10.803 1.00 44.56 196 LYS A CA 1
ATOM 1555 C C . LYS A 1 196 ? 51.363 32.067 -11.444 1.00 44.56 196 LYS A C 1
ATOM 1557 O O . LYS A 1 196 ? 52.029 32.886 -10.823 1.00 44.56 196 LYS A O 1
ATOM 1562 N N . ASN A 1 197 ? 50.886 32.306 -12.657 1.00 39.66 197 ASN A N 1
ATOM 1563 C CA . ASN A 1 197 ? 50.575 33.664 -13.061 1.00 39.66 197 ASN A CA 1
ATOM 1564 C C . ASN A 1 197 ? 49.176 33.941 -12.523 1.00 39.66 197 ASN A C 1
ATOM 1566 O O . ASN A 1 197 ? 48.175 33.449 -13.040 1.00 39.66 197 ASN A O 1
ATOM 1570 N N . GLU A 1 198 ? 49.152 34.638 -11.389 1.00 42.25 198 GLU A N 1
ATOM 1571 C CA . GLU A 1 198 ? 47.954 35.137 -10.732 1.00 42.25 198 GLU A CA 1
ATOM 1572 C C . GLU A 1 198 ? 47.173 36.020 -11.710 1.00 42.25 198 GLU A C 1
ATOM 1574 O O . GLU A 1 198 ? 47.473 37.195 -11.892 1.00 42.25 198 GLU A O 1
ATOM 1579 N N . ILE A 1 199 ? 46.153 35.451 -12.349 1.00 39.19 199 ILE A N 1
ATOM 1580 C CA . ILE A 1 199 ? 45.103 36.239 -12.984 1.00 39.19 199 ILE A CA 1
ATOM 1581 C C . ILE A 1 199 ? 44.050 36.458 -11.902 1.00 39.19 199 ILE A C 1
ATOM 1583 O O . ILE A 1 199 ? 43.169 35.623 -11.691 1.00 39.19 199 ILE A O 1
ATOM 1587 N N . ASN A 1 200 ? 44.176 37.565 -11.170 1.00 39.00 200 ASN A N 1
ATOM 1588 C CA . ASN A 1 200 ? 43.069 38.071 -10.369 1.00 39.00 200 ASN A CA 1
ATOM 1589 C C . ASN A 1 200 ? 41.994 38.568 -11.339 1.00 39.00 200 ASN A C 1
ATOM 1591 O O . ASN A 1 200 ? 42.139 39.618 -11.960 1.00 39.00 200 ASN A O 1
ATOM 1595 N N . LEU A 1 201 ? 40.921 37.796 -11.483 1.00 38.88 201 LEU A N 1
ATOM 1596 C CA . LEU A 1 201 ? 39.686 38.272 -12.091 1.00 38.88 201 LEU A CA 1
ATOM 1597 C C . LEU A 1 201 ? 39.009 39.205 -11.078 1.00 38.88 201 LEU A C 1
ATOM 1599 O O . LEU A 1 201 ? 38.309 38.738 -10.181 1.00 38.88 201 LEU A O 1
ATOM 1603 N N . SER A 1 202 ? 39.245 40.514 -11.186 1.00 41.00 202 SER A N 1
ATOM 1604 C CA . SER A 1 202 ? 38.342 41.496 -10.583 1.00 41.00 202 SER A CA 1
ATOM 1605 C C . SER A 1 202 ? 37.004 41.461 -11.322 1.00 41.00 202 SER A C 1
ATOM 1607 O O . SER A 1 202 ? 36.975 41.326 -12.544 1.00 41.00 202 SER A O 1
ATOM 1609 N N . GLU A 1 203 ? 35.899 41.567 -10.579 1.00 47.25 203 GLU A N 1
ATOM 1610 C CA . GLU A 1 203 ? 34.526 41.409 -11.091 1.00 47.25 203 GLU A CA 1
ATOM 1611 C C . GLU A 1 203 ? 34.096 42.448 -12.142 1.00 47.25 203 GLU A C 1
ATOM 1613 O O . GLU A 1 203 ? 33.070 42.252 -12.787 1.00 47.25 203 GLU A O 1
ATOM 1618 N N . ASP A 1 204 ? 34.902 43.473 -12.409 1.00 45.31 204 ASP A N 1
ATOM 1619 C CA . ASP A 1 204 ? 34.658 44.434 -13.480 1.00 45.31 204 ASP A CA 1
ATOM 1620 C C . ASP A 1 204 ? 35.791 44.333 -14.512 1.00 45.31 204 ASP A C 1
ATOM 1622 O O . ASP A 1 204 ? 36.955 44.606 -14.220 1.00 45.31 204 ASP A O 1
ATOM 1626 N N . GLY A 1 205 ? 35.455 43.840 -15.707 1.00 44.47 205 GLY A N 1
ATOM 1627 C CA . GLY A 1 205 ? 36.399 43.386 -16.730 1.00 44.47 205 GLY A CA 1
ATOM 1628 C C . GLY A 1 205 ? 37.206 44.475 -17.442 1.00 44.47 205 GLY A C 1
ATOM 1629 O O . GLY A 1 205 ? 37.019 44.677 -18.639 1.00 44.47 205 GLY A O 1
ATOM 1630 N N . GLU A 1 206 ? 38.173 45.080 -16.757 1.00 38.50 206 GLU A N 1
ATOM 1631 C CA . GLU A 1 206 ? 39.296 45.786 -17.383 1.00 38.50 206 GLU A CA 1
ATOM 1632 C C . GLU A 1 206 ? 40.619 45.342 -16.743 1.00 38.50 206 GLU A C 1
ATOM 1634 O O . GLU A 1 206 ? 40.829 45.471 -15.540 1.00 38.50 206 GLU A O 1
ATOM 1639 N N . ALA A 1 207 ? 41.515 44.773 -17.555 1.00 36.53 207 ALA A N 1
ATOM 1640 C CA . ALA A 1 207 ? 42.840 44.348 -17.119 1.00 36.53 207 ALA A CA 1
ATOM 1641 C C . ALA A 1 207 ? 43.845 45.497 -17.303 1.00 36.53 207 ALA A C 1
ATOM 1643 O O . ALA A 1 207 ? 44.212 45.819 -18.434 1.00 36.53 207 ALA A O 1
ATOM 1644 N N . GLU A 1 208 ? 44.322 46.088 -16.206 1.00 36.56 208 GLU A N 1
ATOM 1645 C CA . GLU A 1 208 ? 45.524 46.931 -16.215 1.00 36.56 208 GLU A CA 1
ATOM 1646 C C . GLU A 1 208 ? 46.778 46.079 -15.976 1.00 36.56 208 GLU A C 1
ATOM 1648 O O . GLU A 1 208 ? 46.865 45.310 -15.019 1.00 36.56 208 GLU A O 1
ATOM 1653 N N . ILE A 1 209 ? 47.771 46.241 -16.853 1.00 39.12 209 ILE A N 1
ATOM 1654 C CA . ILE A 1 209 ? 49.108 45.659 -16.704 1.00 39.12 209 ILE A CA 1
ATOM 1655 C C . ILE A 1 209 ? 49.968 46.678 -15.950 1.00 39.12 209 ILE A C 1
ATOM 1657 O O . ILE A 1 209 ? 50.286 47.735 -16.496 1.00 39.12 209 ILE A O 1
ATOM 1661 N N . ILE A 1 210 ? 50.366 46.364 -14.716 1.00 37.81 210 ILE A N 1
ATOM 1662 C CA . ILE A 1 210 ? 51.365 47.140 -13.969 1.00 37.81 210 ILE A CA 1
ATOM 1663 C C . ILE A 1 210 ? 52.695 46.374 -14.030 1.00 37.81 210 ILE A C 1
ATOM 1665 O O . ILE A 1 210 ? 52.744 45.206 -13.650 1.00 37.81 210 ILE A O 1
ATOM 1669 N N . ASN A 1 211 ? 53.734 47.033 -14.561 1.00 38.72 211 ASN A N 1
ATOM 1670 C CA . ASN A 1 211 ? 55.114 46.528 -14.671 1.00 38.72 211 ASN A CA 1
ATOM 1671 C C . ASN A 1 211 ? 55.794 46.321 -13.314 1.00 38.72 211 ASN A C 1
ATOM 1673 O O . ASN A 1 211 ? 55.589 47.179 -12.424 1.00 38.72 211 ASN A O 1
#

pLDDT: mean 74.41, std 18.3, range [34.31, 96.19]